Protein AF-A0AAN7SIR7-F1 (afdb_monomer)

Structure (mmCIF, N/CA/C/O backbone):
data_AF-A0AAN7SIR7-F1
#
_entry.id   AF-A0AAN7SIR7-F1
#
loop_
_atom_site.group_PDB
_atom_site.id
_atom_site.type_symbol
_atom_site.label_atom_id
_atom_site.label_alt_id
_atom_site.label_comp_id
_atom_site.label_asym_id
_atom_site.label_entity_id
_atom_site.label_seq_id
_atom_site.pdbx_PDB_ins_code
_atom_site.Cartn_x
_atom_site.Cartn_y
_atom_site.Cartn_z
_atom_site.occupancy
_atom_site.B_iso_or_equiv
_atom_site.auth_seq_id
_atom_site.auth_comp_id
_atom_site.auth_asym_id
_atom_site.auth_atom_id
_atom_site.pdbx_PDB_model_num
ATOM 1 N N . MET A 1 1 ? 9.814 -75.674 -14.284 1.00 27.25 1 MET A N 1
ATOM 2 C CA . MET A 1 1 ? 10.930 -75.042 -13.539 1.00 27.25 1 MET A CA 1
ATOM 3 C C . MET A 1 1 ? 11.486 -73.873 -14.352 1.00 27.25 1 MET A C 1
ATOM 5 O O . MET A 1 1 ? 11.264 -73.863 -15.554 1.00 27.25 1 MET A O 1
ATOM 9 N N . PRO A 1 2 ? 12.020 -72.827 -13.697 1.00 35.84 2 PRO A N 1
ATOM 10 C CA . PRO A 1 2 ? 11.709 -71.428 -14.008 1.00 35.84 2 PRO A CA 1
ATOM 11 C C . PRO A 1 2 ? 12.834 -70.665 -14.726 1.00 35.84 2 PRO A C 1
ATOM 13 O O . PRO A 1 2 ? 13.992 -71.057 -14.674 1.00 35.84 2 PRO A O 1
ATOM 16 N N . GLY A 1 3 ? 12.492 -69.506 -15.297 1.00 29.33 3 GLY A N 1
ATOM 17 C CA . GLY A 1 3 ? 13.454 -68.520 -15.798 1.00 29.33 3 GLY A CA 1
ATOM 18 C C . GLY A 1 3 ? 12.814 -67.146 -15.994 1.00 29.33 3 GLY A C 1
ATOM 19 O O . GLY A 1 3 ? 12.209 -66.878 -17.022 1.00 29.33 3 GLY A O 1
ATOM 20 N N . ARG A 1 4 ? 12.909 -66.298 -14.965 1.00 32.28 4 ARG A N 1
ATOM 21 C CA . ARG A 1 4 ? 12.410 -64.913 -14.888 1.00 32.28 4 ARG A CA 1
ATOM 22 C C . ARG A 1 4 ? 13.150 -63.977 -15.850 1.00 32.28 4 ARG A C 1
ATOM 24 O O . ARG A 1 4 ? 14.373 -63.986 -15.837 1.00 32.28 4 ARG A O 1
ATOM 31 N N . THR A 1 5 ? 12.445 -63.005 -16.433 1.00 33.44 5 THR A N 1
ATOM 32 C CA . THR A 1 5 ? 12.916 -61.606 -16.473 1.00 33.44 5 THR A CA 1
ATOM 33 C C . THR A 1 5 ? 11.745 -60.624 -16.374 1.00 33.44 5 THR A C 1
ATOM 35 O O . THR A 1 5 ? 10.657 -60.822 -16.906 1.00 33.44 5 THR A O 1
ATOM 38 N N . HIS A 1 6 ? 11.979 -59.581 -15.582 1.00 33.03 6 HIS A N 1
ATOM 39 C CA . HIS A 1 6 ? 11.036 -58.565 -15.142 1.00 33.03 6 HIS A CA 1
ATOM 40 C C . HIS A 1 6 ? 10.659 -57.582 -16.258 1.00 33.03 6 HIS A C 1
ATOM 42 O O . HIS A 1 6 ? 11.537 -56.976 -16.867 1.00 33.03 6 HIS A O 1
ATOM 48 N N . SER A 1 7 ? 9.366 -57.279 -16.407 1.00 35.28 7 SER A N 1
ATOM 49 C CA . SER A 1 7 ? 8.913 -56.021 -17.009 1.00 35.28 7 SER A CA 1
ATOM 50 C C . SER A 1 7 ? 8.046 -55.245 -16.012 1.00 35.28 7 SER A C 1
ATOM 52 O O . SER A 1 7 ? 7.040 -55.699 -15.474 1.00 35.28 7 SER A O 1
ATOM 54 N N . ARG A 1 8 ? 8.552 -54.059 -15.678 1.00 32.72 8 ARG A N 1
ATOM 55 C CA . ARG A 1 8 ? 8.116 -53.163 -14.608 1.00 32.72 8 ARG A CA 1
ATOM 56 C C . ARG A 1 8 ? 6.932 -52.333 -15.113 1.00 32.72 8 ARG A C 1
ATOM 58 O O . ARG A 1 8 ? 7.130 -51.323 -15.786 1.00 32.72 8 ARG A O 1
ATOM 65 N N . VAL A 1 9 ? 5.708 -52.745 -14.789 1.00 36.75 9 VAL A N 1
ATOM 66 C CA . VAL A 1 9 ? 4.489 -51.957 -15.041 1.00 36.75 9 VAL A CA 1
ATOM 67 C C . VAL A 1 9 ? 4.529 -50.700 -14.166 1.00 36.75 9 VAL A C 1
ATOM 69 O O . VAL A 1 9 ? 4.429 -50.762 -12.941 1.00 36.75 9 VAL A O 1
ATOM 72 N N . LYS A 1 10 ? 4.724 -49.531 -14.788 1.00 37.41 10 LYS A N 1
ATOM 73 C CA . LYS A 1 10 ? 4.650 -48.230 -14.108 1.00 37.41 10 LYS A CA 1
ATOM 74 C C . LYS A 1 10 ? 3.186 -47.893 -13.818 1.00 37.41 10 LYS A C 1
ATOM 76 O O . LYS A 1 10 ? 2.480 -47.369 -14.675 1.00 37.41 10 LYS A O 1
ATOM 81 N N . ASN A 1 11 ? 2.769 -48.145 -12.581 1.00 28.98 11 ASN A N 1
ATOM 82 C CA . ASN A 1 11 ? 1.549 -47.609 -11.983 1.00 28.98 11 ASN A CA 1
ATOM 83 C C . ASN A 1 11 ? 1.613 -46.070 -11.964 1.00 28.98 11 ASN A C 1
ATOM 85 O O . ASN A 1 11 ? 2.256 -45.469 -11.105 1.00 28.98 11 ASN A O 1
ATOM 89 N N . ARG A 1 12 ? 0.956 -45.406 -12.922 1.00 33.50 12 ARG A N 1
ATOM 90 C CA . ARG A 1 12 ? 0.622 -43.979 -12.810 1.00 33.50 12 ARG A CA 1
ATOM 91 C C . ARG A 1 12 ? -0.734 -43.878 -12.128 1.00 33.50 12 ARG A C 1
ATOM 93 O O . ARG A 1 12 ? -1.771 -43.939 -12.784 1.00 33.50 12 ARG A O 1
ATOM 100 N N . GLY A 1 13 ? -0.701 -43.737 -10.805 1.00 30.75 13 GLY A N 1
ATOM 101 C CA . GLY A 1 13 ? -1.867 -43.381 -10.008 1.00 30.75 13 GLY A CA 1
ATOM 102 C C . GLY A 1 13 ? -2.507 -42.110 -10.563 1.00 30.75 13 GLY A C 1
ATOM 103 O O . GLY A 1 13 ? -1.923 -41.028 -10.517 1.00 30.75 13 GLY A O 1
ATOM 104 N N . LYS A 1 14 ? -3.711 -42.252 -11.120 1.00 31.81 14 LYS A N 1
ATOM 105 C CA . LYS A 1 14 ? -4.600 -41.136 -11.435 1.00 31.81 14 LYS A CA 1
ATOM 106 C C . LYS A 1 14 ? -5.158 -40.621 -10.110 1.00 31.81 14 LYS A C 1
ATOM 108 O O . LYS A 1 14 ? -6.215 -41.057 -9.666 1.00 31.81 14 LYS A O 1
ATOM 113 N N . ALA A 1 15 ? -4.424 -39.716 -9.468 1.00 32.59 15 ALA A N 1
ATOM 114 C CA . ALA A 1 15 ? -4.938 -38.937 -8.352 1.00 32.59 15 ALA A CA 1
ATOM 115 C C . ALA A 1 15 ? -6.072 -38.036 -8.866 1.00 32.59 15 ALA A C 1
ATOM 117 O O . ALA A 1 15 ? -5.857 -37.042 -9.561 1.00 32.59 15 ALA A O 1
ATOM 118 N N . SER A 1 16 ? -7.289 -38.514 -8.615 1.00 34.19 16 SER A N 1
ATOM 119 C CA . SER A 1 16 ? -8.503 -37.763 -8.305 1.00 34.19 16 SER A CA 1
ATOM 120 C C . SER A 1 16 ? -8.477 -36.268 -8.639 1.00 34.19 16 SER A C 1
ATOM 122 O O . SER A 1 16 ? -8.001 -35.407 -7.902 1.00 34.19 16 SER A O 1
ATOM 124 N N . ARG A 1 17 ? -9.152 -35.962 -9.747 1.00 34.66 17 ARG A N 1
ATOM 125 C CA . ARG A 1 17 ? -9.686 -34.653 -10.130 1.00 34.66 17 ARG A CA 1
ATOM 126 C C . ARG A 1 17 ? -10.779 -34.247 -9.124 1.00 34.66 17 ARG A C 1
ATOM 128 O O . ARG A 1 17 ? -11.959 -34.224 -9.452 1.00 34.66 17 ARG A O 1
ATOM 135 N N . SER A 1 18 ? -10.395 -34.006 -7.873 1.00 31.83 18 SER A N 1
ATOM 136 C CA . SER A 1 18 ? -11.302 -33.637 -6.789 1.00 31.83 18 SER A CA 1
ATOM 137 C C . SER A 1 18 ? -11.417 -32.118 -6.697 1.00 31.83 18 SER A C 1
ATOM 139 O O . SER A 1 18 ? -10.461 -31.415 -6.382 1.00 31.83 18 SER A O 1
ATOM 141 N N . LYS A 1 19 ? -12.621 -31.635 -7.012 1.00 34.91 19 LYS A N 1
ATOM 142 C CA . LYS A 1 19 ? -13.249 -30.427 -6.460 1.00 34.91 19 LYS A CA 1
ATOM 143 C C . LYS A 1 19 ? -12.411 -29.145 -6.482 1.00 34.91 19 LYS A C 1
ATOM 145 O O . LYS A 1 19 ? -12.043 -28.582 -5.460 1.00 34.91 19 LYS A O 1
ATOM 150 N N . ARG A 1 20 ? -12.323 -28.548 -7.672 1.00 28.84 20 ARG A N 1
ATOM 151 C CA . ARG A 1 20 ? -12.223 -27.087 -7.824 1.00 28.84 20 ARG A CA 1
ATOM 152 C C . ARG A 1 20 ? -13.614 -26.464 -7.620 1.00 28.84 20 ARG A C 1
ATOM 154 O O . ARG A 1 20 ? -14.168 -25.847 -8.527 1.00 28.84 20 ARG A O 1
ATOM 161 N N . ILE A 1 21 ? -14.209 -26.679 -6.447 1.00 35.25 21 ILE A N 1
ATOM 162 C CA . ILE A 1 21 ? -15.364 -25.892 -6.016 1.00 35.25 21 ILE A CA 1
ATOM 163 C C . ILE A 1 21 ? -14.781 -24.539 -5.625 1.00 35.25 21 ILE A C 1
ATOM 165 O O . ILE A 1 21 ? -14.121 -24.389 -4.605 1.00 35.25 21 ILE A O 1
ATOM 169 N N . ARG A 1 22 ? -14.936 -23.571 -6.529 1.00 33.97 22 ARG A N 1
ATOM 170 C CA . ARG A 1 22 ? -14.765 -22.152 -6.233 1.00 33.97 22 ARG A CA 1
ATOM 171 C C . ARG A 1 22 ? -15.711 -21.818 -5.083 1.00 33.97 22 ARG A C 1
ATOM 173 O O . ARG A 1 22 ? -16.905 -21.639 -5.320 1.00 33.97 22 ARG A O 1
ATOM 180 N N . ASP A 1 23 ? -15.170 -21.717 -3.876 1.00 31.61 23 ASP A N 1
ATOM 181 C CA . ASP A 1 23 ? -15.862 -21.078 -2.769 1.00 31.61 23 ASP A CA 1
ATOM 182 C C . ASP A 1 23 ? -16.188 -19.639 -3.166 1.00 31.61 23 ASP A C 1
ATOM 184 O O . ASP A 1 23 ? -15.325 -18.784 -3.376 1.00 31.61 23 ASP A O 1
ATOM 188 N N . LYS A 1 24 ? -17.483 -19.406 -3.362 1.00 37.78 24 LYS A N 1
ATOM 189 C CA . LYS A 1 24 ? -18.077 -18.157 -3.844 1.00 37.78 24 LYS A CA 1
ATOM 190 C C . LYS A 1 24 ? -18.462 -17.230 -2.682 1.00 37.78 24 LYS A C 1
ATOM 192 O O . LYS A 1 24 ? -19.284 -16.336 -2.870 1.00 37.78 24 LYS A O 1
ATOM 197 N N . ARG A 1 25 ? -17.916 -17.434 -1.478 1.00 37.72 25 ARG A N 1
ATOM 198 C CA . ARG A 1 25 ? -18.311 -16.707 -0.261 1.00 37.72 25 ARG A CA 1
ATOM 199 C C . ARG A 1 25 ? -17.116 -16.298 0.593 1.00 37.72 25 ARG A C 1
ATOM 201 O O . ARG A 1 25 ? -16.955 -16.752 1.708 1.00 37.72 25 ARG A O 1
ATOM 208 N N . GLU A 1 26 ? -16.344 -15.355 0.074 1.00 42.03 26 GLU A N 1
ATOM 209 C CA . GLU A 1 26 ? -15.692 -14.342 0.902 1.00 42.03 26 GLU A CA 1
ATOM 210 C C . GLU A 1 26 ? -15.368 -13.154 -0.004 1.00 42.03 26 GLU A C 1
ATOM 212 O O . GLU A 1 26 ? -14.512 -13.238 -0.890 1.00 42.03 26 GLU A O 1
ATOM 217 N N . ARG A 1 27 ? -16.096 -12.039 0.151 1.00 45.03 27 ARG A N 1
ATOM 218 C CA . ARG A 1 27 ? -15.769 -10.764 -0.516 1.00 45.03 27 ARG A CA 1
ATOM 219 C C . ARG A 1 27 ? -14.548 -10.153 0.178 1.00 45.03 27 ARG A C 1
ATOM 221 O O . ARG A 1 27 ? -14.630 -9.094 0.787 1.00 45.03 27 ARG A O 1
ATOM 228 N N . SER A 1 28 ? -13.436 -10.876 0.125 1.00 46.09 28 SER A N 1
ATOM 229 C CA . SER A 1 28 ? -12.148 -10.476 0.673 1.00 46.09 28 SER A CA 1
ATOM 230 C C . SER A 1 28 ? -11.661 -9.219 -0.058 1.00 46.09 28 SER A C 1
ATOM 232 O O . SER A 1 28 ? -11.758 -9.114 -1.286 1.00 46.09 28 SER A O 1
ATOM 234 N N . LEU A 1 29 ? -11.174 -8.241 0.707 1.00 53.81 29 LEU A N 1
ATOM 235 C CA . LEU A 1 29 ? -10.554 -7.006 0.227 1.00 53.81 29 LEU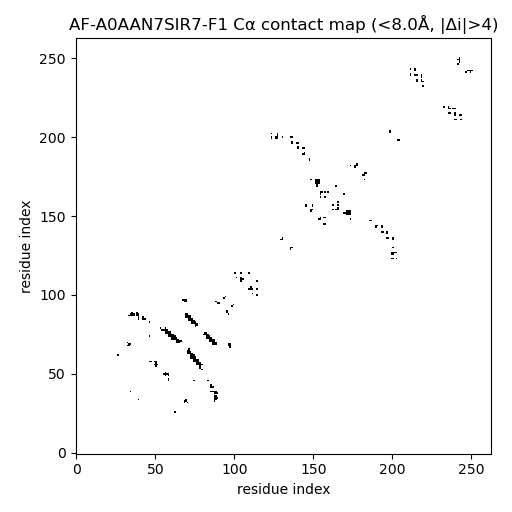 A CA 1
ATOM 236 C C . LEU A 1 29 ? -9.213 -7.351 -0.453 1.00 53.81 29 LEU A C 1
ATOM 238 O O . LEU A 1 29 ? -8.151 -7.192 0.130 1.00 53.81 29 LEU A O 1
ATOM 242 N N . ARG A 1 30 ? -9.243 -7.879 -1.681 1.00 44.31 30 ARG A N 1
ATOM 243 C CA . ARG A 1 30 ? -8.075 -8.526 -2.318 1.00 44.31 30 ARG A CA 1
ATOM 244 C C . ARG A 1 30 ? -7.023 -7.587 -2.938 1.00 44.31 30 ARG A C 1
ATOM 246 O O . ARG A 1 30 ? -6.242 -8.049 -3.764 1.00 44.31 30 ARG A O 1
ATOM 253 N N . MET A 1 31 ? -6.977 -6.291 -2.619 1.00 44.72 31 MET A N 1
ATOM 254 C CA . MET A 1 31 ? -6.025 -5.366 -3.265 1.00 44.72 31 MET A CA 1
ATOM 255 C C . MET A 1 31 ? -5.537 -4.252 -2.331 1.00 44.72 31 MET A C 1
ATOM 257 O O . MET A 1 31 ? -6.302 -3.760 -1.503 1.00 44.72 31 MET A O 1
ATOM 261 N N . TYR A 1 32 ? -4.284 -3.825 -2.528 1.00 59.03 32 TYR A N 1
ATOM 262 C CA . TYR A 1 32 ? -3.679 -2.663 -1.870 1.00 59.03 32 TYR A CA 1
ATOM 263 C C . TYR A 1 32 ? -4.402 -1.365 -2.272 1.00 59.03 32 TYR A C 1
ATOM 265 O O . TYR A 1 32 ? -4.829 -1.221 -3.421 1.00 59.03 32 TYR A O 1
ATOM 273 N N . ARG A 1 33 ? -4.563 -0.428 -1.329 1.00 69.81 33 ARG A N 1
ATOM 274 C CA . ARG A 1 33 ? -5.240 0.863 -1.537 1.00 69.81 33 ARG A CA 1
ATOM 275 C C . ARG A 1 33 ? -4.369 1.989 -1.012 1.00 69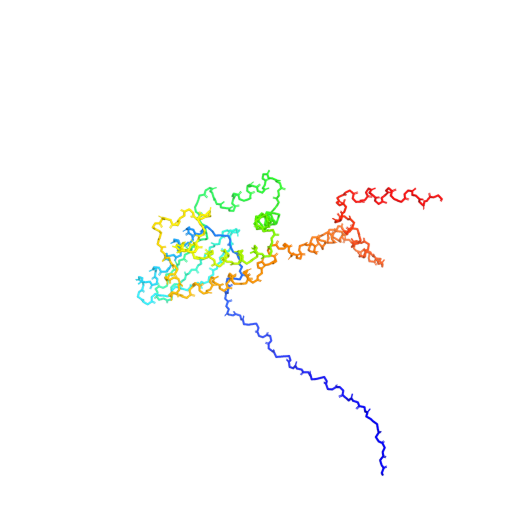.81 33 ARG A C 1
ATOM 277 O O . ARG A 1 33 ? -3.771 1.853 0.049 1.00 69.81 33 ARG A O 1
ATOM 284 N N . ILE A 1 34 ? -4.354 3.102 -1.733 1.00 69.56 34 ILE A N 1
ATOM 285 C CA . ILE A 1 34 ? -3.850 4.365 -1.203 1.00 69.56 34 ILE A CA 1
ATOM 286 C C . ILE A 1 34 ? -4.984 4.949 -0.366 1.00 69.56 34 ILE A C 1
ATOM 288 O O . ILE A 1 34 ? -6.132 4.998 -0.813 1.00 69.56 34 ILE A O 1
ATOM 292 N N . VAL A 1 35 ? -4.682 5.328 0.866 1.00 75.88 35 VAL A N 1
ATOM 293 C CA . VAL A 1 35 ? -5.669 5.774 1.847 1.00 75.88 35 VAL A CA 1
ATOM 294 C C . VAL A 1 35 ? -5.094 7.010 2.524 1.00 75.88 35 VAL A C 1
ATOM 296 O O . VAL A 1 35 ? -3.940 6.973 2.950 1.00 75.88 35 VAL A O 1
ATOM 299 N N . ASN A 1 36 ? -5.873 8.087 2.643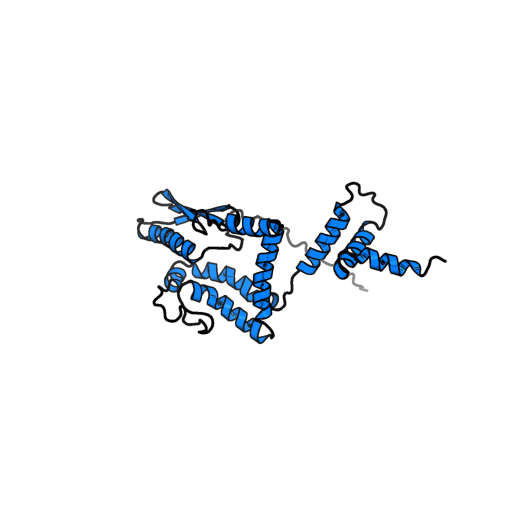 1.00 78.88 36 ASN A N 1
ATOM 300 C CA . ASN A 1 36 ? -5.542 9.128 3.609 1.00 78.88 36 ASN A CA 1
ATOM 301 C C . ASN A 1 36 ? -5.830 8.522 4.975 1.00 78.88 36 ASN A C 1
ATOM 303 O O . ASN A 1 36 ? -6.988 8.361 5.359 1.00 78.88 36 ASN A O 1
ATOM 307 N N . PHE A 1 37 ? -4.762 8.102 5.639 1.00 75.94 37 PHE A N 1
ATOM 308 C CA . PHE A 1 37 ? -4.862 7.250 6.800 1.00 75.94 37 PHE A CA 1
ATOM 309 C C . PHE A 1 37 ? -5.588 7.936 7.965 1.00 75.94 37 PHE A C 1
ATOM 311 O O . PHE A 1 37 ? -6.520 7.348 8.495 1.00 75.94 37 PHE A O 1
ATOM 318 N N . GLU A 1 38 ? -5.246 9.185 8.287 1.00 77.62 38 GLU A N 1
ATOM 319 C CA . GLU A 1 38 ? -5.866 9.977 9.364 1.00 77.62 38 GLU A CA 1
ATOM 320 C C . GLU A 1 38 ? -7.374 10.184 9.144 1.00 77.62 38 GLU A C 1
ATOM 322 O O . GLU A 1 38 ? -8.213 9.977 10.029 1.00 77.62 38 GLU A O 1
ATOM 327 N N . TYR A 1 39 ? -7.751 10.527 7.913 1.00 84.38 39 TYR A N 1
ATOM 328 C CA . TYR A 1 39 ? -9.159 10.633 7.549 1.00 84.38 39 TYR A CA 1
ATOM 329 C C . TYR A 1 39 ? -9.861 9.271 7.624 1.00 84.38 39 TYR A C 1
ATOM 331 O O . TYR A 1 39 ? -10.988 9.150 8.100 1.00 84.38 39 TYR A O 1
ATOM 339 N N . PHE A 1 40 ? -9.207 8.221 7.137 1.00 86.25 40 PHE A N 1
ATOM 340 C CA . PHE A 1 40 ? -9.804 6.897 7.082 1.00 86.25 40 PHE A CA 1
ATOM 341 C C . PHE A 1 40 ? -9.991 6.282 8.467 1.00 86.25 40 PHE A C 1
ATOM 343 O O . PHE A 1 40 ? -11.040 5.688 8.711 1.00 86.25 40 PHE A O 1
ATOM 350 N N . THR A 1 41 ? -9.029 6.436 9.378 1.00 81.56 41 THR A N 1
ATOM 351 C CA . THR A 1 41 ? -9.160 5.954 10.758 1.00 81.56 41 THR A CA 1
ATOM 352 C C . THR A 1 41 ? -10.243 6.699 11.505 1.00 81.56 41 THR A C 1
ATOM 354 O O . THR A 1 41 ? -11.085 6.045 12.107 1.00 81.56 41 THR A O 1
ATOM 357 N N . SER A 1 42 ? -10.306 8.029 11.411 1.00 81.44 42 SER A N 1
ATOM 358 C CA . SER A 1 42 ? -11.381 8.801 12.051 1.00 81.44 42 SER A CA 1
ATOM 359 C C . SER A 1 42 ? -12.769 8.413 11.521 1.00 81.44 42 SER A C 1
ATOM 361 O O . SER A 1 42 ? -13.720 8.250 12.291 1.00 81.44 42 SER A O 1
ATOM 363 N N . GLU A 1 43 ? -12.898 8.175 10.215 1.00 87.25 43 GLU A N 1
ATOM 364 C CA . GLU A 1 43 ? -14.135 7.681 9.607 1.00 87.25 43 GLU A CA 1
ATOM 365 C C . GLU A 1 43 ? -14.469 6.236 9.998 1.00 87.25 43 GLU A C 1
ATOM 367 O O . GLU A 1 43 ? -15.649 5.898 10.150 1.00 87.25 43 GLU A O 1
ATOM 372 N N . PHE A 1 44 ? -13.456 5.388 10.170 1.00 85.56 44 PHE A N 1
ATOM 373 C CA . PHE A 1 44 ? -13.621 4.002 10.593 1.00 85.56 44 PHE A CA 1
ATOM 374 C C . PHE A 1 44 ? -13.979 3.894 12.078 1.00 85.56 44 PHE A C 1
ATOM 376 O O . PHE A 1 44 ? -14.870 3.123 12.429 1.00 85.56 44 PHE A O 1
ATOM 383 N N . SER A 1 45 ? -13.395 4.731 12.938 1.00 83.56 45 SER A N 1
ATOM 384 C CA . SER A 1 45 ? -13.763 4.835 14.353 1.00 83.56 45 SER A CA 1
ATOM 385 C C . SER A 1 45 ? -15.255 5.110 14.518 1.00 83.56 45 SER A C 1
ATOM 387 O O . SER A 1 45 ? -15.888 4.516 15.379 1.00 83.56 45 SER A O 1
ATOM 389 N N . LYS A 1 46 ? -15.876 5.902 13.631 1.00 86.19 46 LYS A N 1
ATOM 390 C CA . LYS A 1 46 ? -17.338 6.120 13.633 1.00 86.19 46 LYS A CA 1
ATOM 391 C C . LYS A 1 46 ? -18.146 4.855 13.316 1.00 86.19 46 LYS A C 1
ATOM 393 O O . LYS A 1 46 ? -19.281 4.732 13.767 1.00 86.19 46 LYS A O 1
ATOM 398 N N . VAL A 1 47 ? -17.595 3.932 12.526 1.00 86.06 47 VAL A N 1
ATOM 399 C CA . VAL A 1 47 ? -18.213 2.620 12.259 1.00 86.06 47 VAL A CA 1
ATOM 400 C C . VAL A 1 47 ? -18.091 1.718 13.483 1.00 86.06 47 VAL A C 1
ATOM 402 O O . VAL A 1 47 ? -19.056 1.049 13.825 1.00 86.06 47 VAL A O 1
ATOM 405 N N . VAL A 1 48 ? -16.949 1.747 14.174 1.00 83.44 48 VAL A N 1
ATOM 406 C CA . VAL A 1 48 ? -16.730 0.971 15.407 1.00 83.44 48 VAL A CA 1
ATOM 407 C C . VAL A 1 48 ? -17.575 1.508 16.565 1.00 83.44 48 VAL A C 1
ATOM 409 O O . VAL A 1 48 ? -18.228 0.738 17.258 1.00 83.44 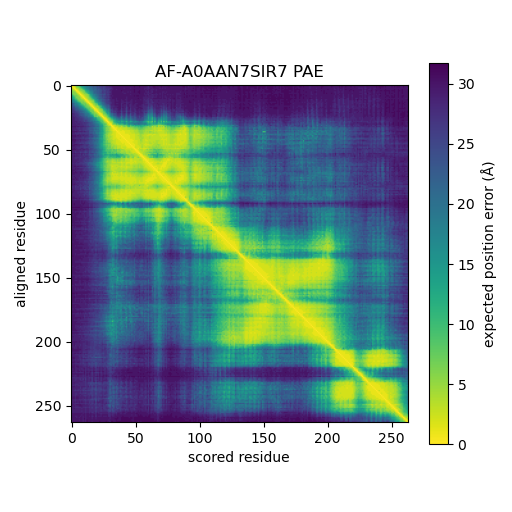48 VAL A O 1
ATOM 412 N N . LEU A 1 49 ? -17.641 2.830 16.742 1.00 85.06 49 LEU A N 1
ATOM 413 C CA . LEU A 1 49 ? -18.473 3.477 17.762 1.00 85.06 49 LEU A CA 1
ATOM 414 C C . LEU A 1 49 ? -19.949 3.102 17.616 1.00 85.06 49 LEU A C 1
ATOM 416 O O . LEU A 1 49 ? -20.659 2.974 18.609 1.00 85.06 49 LEU A O 1
ATOM 420 N N . HIS A 1 50 ? -20.417 2.885 16.387 1.00 85.06 50 HIS A N 1
ATOM 421 C CA . HIS A 1 50 ? -21.771 2.402 16.166 1.00 85.06 50 HIS A CA 1
ATOM 422 C C . HIS A 1 50 ? -22.026 1.036 16.830 1.00 85.06 50 HIS A C 1
ATOM 424 O O . HIS A 1 50 ? -23.098 0.853 17.401 1.00 85.06 50 HIS A O 1
ATOM 430 N N . ASP A 1 51 ? -21.073 0.100 16.788 1.00 79.81 51 ASP A N 1
ATOM 431 C CA . ASP A 1 51 ? -21.217 -1.216 17.437 1.00 79.81 51 ASP A CA 1
ATOM 432 C C . ASP A 1 51 ? -21.315 -1.105 18.964 1.00 79.81 51 ASP A C 1
ATOM 434 O O . ASP A 1 51 ? -21.968 -1.928 19.596 1.00 79.81 51 ASP A O 1
ATOM 438 N N . ILE A 1 52 ? -20.722 -0.059 19.546 1.00 81.50 52 ILE A N 1
ATOM 439 C CA . ILE A 1 52 ? -20.759 0.211 20.989 1.00 81.50 52 ILE A CA 1
ATOM 440 C C . ILE A 1 52 ? -22.086 0.871 21.393 1.00 81.50 52 ILE A C 1
ATOM 442 O O . ILE A 1 52 ? -22.671 0.517 22.413 1.00 81.50 52 ILE A O 1
ATOM 446 N N . HIS A 1 53 ? -22.576 1.832 20.604 1.00 84.06 53 HIS A N 1
ATOM 447 C CA . HIS A 1 53 ? -23.789 2.592 20.932 1.00 84.06 53 HIS A CA 1
ATOM 448 C C . HIS A 1 53 ? -25.096 1.895 20.531 1.00 84.06 53 HIS A C 1
ATOM 450 O O . HIS A 1 53 ? -26.166 2.282 20.996 1.00 84.06 53 HIS A O 1
ATOM 456 N N . CYS A 1 54 ? -25.040 0.894 19.654 1.00 83.81 54 CYS A N 1
ATOM 457 C CA . CYS A 1 54 ? -26.202 0.111 19.254 1.00 83.81 54 CYS A CA 1
ATOM 458 C C . CYS A 1 54 ? -26.313 -1.138 20.137 1.00 83.81 54 CYS A C 1
ATOM 460 O O . CYS A 1 54 ? -25.380 -1.933 20.219 1.00 83.81 54 CYS A O 1
ATOM 462 N N . THR A 1 55 ? -27.468 -1.347 20.776 1.00 83.19 55 THR A N 1
ATOM 463 C CA . THR A 1 55 ? -27.742 -2.563 21.555 1.00 83.19 55 THR A CA 1
ATOM 464 C C . THR A 1 55 ? -27.623 -3.790 20.649 1.00 83.19 55 THR A C 1
ATOM 466 O O . THR A 1 55 ? -28.381 -3.926 19.693 1.00 83.19 55 THR A O 1
ATOM 469 N N . MET A 1 56 ? -26.643 -4.661 20.921 1.00 78.88 56 MET A N 1
ATOM 470 C CA . MET A 1 56 ? -26.250 -5.779 20.044 1.00 78.88 56 MET A CA 1
ATOM 471 C C . MET A 1 56 ? -25.838 -5.346 18.623 1.00 78.88 56 MET A C 1
ATOM 473 O O . MET A 1 56 ? -26.067 -6.070 17.650 1.00 78.88 56 MET A O 1
ATOM 477 N N . GLY A 1 57 ? -25.244 -4.159 18.487 1.00 78.56 57 GLY A N 1
ATOM 478 C CA . GLY A 1 57 ? -24.760 -3.619 17.223 1.00 78.56 57 GLY A CA 1
ATOM 479 C C . GLY A 1 57 ? -23.693 -4.505 16.594 1.00 78.56 57 GLY A C 1
ATOM 480 O O . GLY A 1 57 ? -22.702 -4.859 17.228 1.00 78.56 57 GLY A O 1
ATOM 481 N N . LYS A 1 58 ? -23.911 -4.880 15.332 1.00 84.75 58 LYS A N 1
ATOM 482 C CA . LYS A 1 58 ? -22.920 -5.604 14.538 1.00 84.75 58 LYS A CA 1
ATOM 483 C C . LYS A 1 58 ? -22.850 -5.040 13.131 1.00 84.75 58 LYS A C 1
ATOM 485 O O . LYS A 1 58 ? -23.669 -5.377 12.265 1.00 84.75 58 LYS A O 1
ATOM 490 N N . MET A 1 59 ? -21.847 -4.205 12.896 1.00 87.94 59 MET A N 1
ATOM 491 C CA . MET A 1 59 ? -21.563 -3.628 11.597 1.00 87.94 59 MET A CA 1
ATOM 492 C C . MET A 1 59 ? -20.881 -4.639 10.683 1.00 87.94 59 MET A C 1
ATOM 494 O O . MET A 1 59 ? -19.766 -5.099 10.916 1.00 87.94 59 MET A O 1
ATOM 498 N N . ILE A 1 60 ? -21.545 -4.951 9.573 1.00 87.50 60 ILE A N 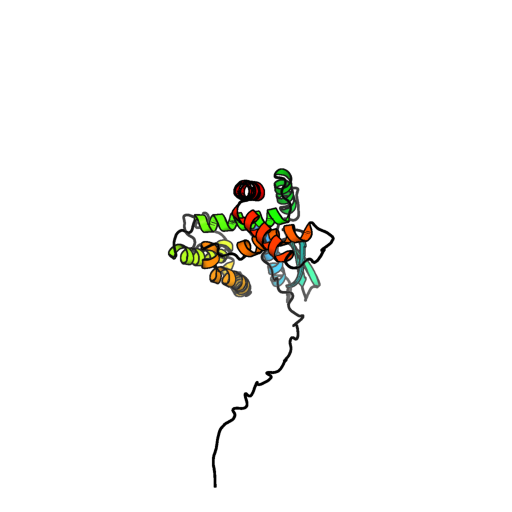1
ATOM 499 C CA . ILE A 1 60 ? -21.014 -5.839 8.543 1.00 87.50 60 ILE A CA 1
ATOM 500 C C . ILE A 1 60 ? -20.652 -5.041 7.303 1.00 87.50 60 ILE A C 1
ATOM 502 O O . ILE A 1 60 ? -21.480 -4.349 6.705 1.00 87.50 60 ILE A O 1
ATOM 506 N N . TYR A 1 61 ? -19.409 -5.206 6.864 1.00 87.31 61 TYR A N 1
ATOM 507 C CA . TYR A 1 61 ? -18.964 -4.745 5.560 1.00 87.31 61 TYR A CA 1
ATOM 508 C C . TYR A 1 61 ? -19.731 -5.465 4.435 1.00 87.31 61 TYR A C 1
ATOM 510 O O . TYR A 1 61 ? -19.752 -6.694 4.351 1.00 87.31 61 TYR A O 1
ATOM 518 N N . LYS A 1 62 ? -20.364 -4.700 3.540 1.00 88.38 62 LYS A N 1
ATOM 519 C CA . LYS A 1 62 ? -21.164 -5.240 2.425 1.00 88.38 62 LYS A CA 1
ATOM 520 C C . LYS A 1 62 ? -20.409 -5.212 1.105 1.00 88.38 62 LYS A C 1
ATOM 522 O O . LYS A 1 62 ? -20.418 -6.200 0.357 1.00 88.38 62 LYS A O 1
ATOM 527 N N . LYS A 1 63 ? -19.850 -4.049 0.770 1.00 86.50 63 LYS A N 1
ATOM 528 C CA . LYS A 1 63 ? -19.197 -3.799 -0.516 1.00 86.50 63 LYS A CA 1
ATOM 529 C C . LYS A 1 63 ? -18.298 -2.573 -0.469 1.00 86.50 63 LYS A C 1
ATOM 531 O O . LYS A 1 63 ? -18.484 -1.667 0.341 1.00 86.50 63 LYS A O 1
ATOM 536 N N . GLU A 1 64 ? -17.395 -2.534 -1.429 1.00 85.88 64 GLU A N 1
ATOM 537 C CA . GLU A 1 64 ? -16.563 -1.394 -1.762 1.00 85.88 64 GLU A CA 1
ATOM 538 C C . GLU A 1 64 ? -16.883 -0.997 -3.200 1.00 85.88 64 GLU A C 1
ATOM 540 O O . GLU A 1 64 ? -16.936 -1.857 -4.082 1.00 85.88 64 GLU A O 1
ATOM 545 N N . ASN A 1 65 ? -17.038 0.303 -3.439 1.00 84.44 65 ASN A N 1
ATOM 546 C CA . ASN A 1 65 ? -16.977 0.856 -4.783 1.00 84.44 65 ASN A CA 1
ATOM 547 C C . ASN A 1 65 ? -15.674 1.647 -4.920 1.00 84.44 65 ASN A C 1
ATOM 549 O O . ASN A 1 65 ? -15.474 2.638 -4.207 1.00 84.44 65 ASN A O 1
ATOM 553 N N . LYS A 1 66 ? -14.818 1.224 -5.852 1.00 78.56 66 LYS A N 1
ATOM 554 C CA . LYS A 1 66 ? -13.614 1.963 -6.240 1.00 78.56 66 LYS A CA 1
ATOM 555 C C . LYS A 1 66 ? -13.983 3.110 -7.174 1.00 78.56 66 LYS A C 1
ATOM 557 O O . LYS A 1 66 ? -14.704 2.913 -8.148 1.00 78.56 66 LYS A O 1
ATOM 562 N N . ILE A 1 67 ? -13.477 4.295 -6.867 1.00 78.25 67 ILE A N 1
ATOM 563 C CA . ILE A 1 67 ? -13.678 5.543 -7.602 1.00 78.25 67 ILE A CA 1
ATOM 564 C C . ILE A 1 67 ? -12.275 6.102 -7.864 1.00 78.25 67 ILE A C 1
ATOM 566 O O . ILE A 1 67 ? -11.791 6.972 -7.142 1.00 78.25 67 ILE A O 1
ATOM 570 N N . GLY A 1 68 ? -11.578 5.539 -8.853 1.00 75.00 68 GLY A N 1
ATOM 571 C CA . GLY A 1 68 ? -10.149 5.796 -9.058 1.00 75.00 68 GLY A CA 1
ATOM 572 C C . GLY A 1 68 ? -9.314 5.301 -7.872 1.00 75.00 68 GLY A C 1
ATOM 573 O O . GLY A 1 68 ? -9.412 4.140 -7.478 1.00 75.00 68 GLY A O 1
ATOM 574 N N . ILE A 1 69 ? -8.518 6.199 -7.297 1.00 75.44 69 ILE A N 1
ATOM 575 C CA . ILE A 1 69 ? -7.664 5.976 -6.121 1.00 75.44 69 ILE A CA 1
ATOM 576 C C . ILE A 1 69 ? -8.490 6.032 -4.828 1.00 75.44 69 ILE A C 1
ATOM 578 O O . ILE A 1 69 ? -8.157 5.384 -3.837 1.00 75.44 69 ILE A O 1
ATOM 582 N N . VAL A 1 70 ? -9.610 6.759 -4.838 1.00 82.38 70 VAL A N 1
ATOM 583 C CA . VAL A 1 70 ? -10.535 6.817 -3.704 1.00 82.38 70 VAL A CA 1
ATOM 584 C C . VAL A 1 70 ? -11.438 5.588 -3.703 1.00 82.38 70 VAL A C 1
ATOM 586 O O . VAL A 1 70 ? -12.037 5.227 -4.709 1.00 82.38 70 VAL A O 1
ATOM 589 N N . SER A 1 71 ? -11.590 4.953 -2.549 1.00 86.31 71 SER A N 1
ATOM 590 C CA . SER A 1 71 ? -12.513 3.839 -2.335 1.00 86.31 71 SER A CA 1
ATOM 591 C C . SER A 1 71 ? -13.636 4.268 -1.398 1.00 86.31 71 SER A C 1
ATOM 593 O O . SER A 1 71 ? -13.393 4.957 -0.406 1.00 86.31 71 SER A O 1
ATOM 595 N N . SER A 1 72 ? -14.868 3.869 -1.710 1.00 89.00 72 SER A N 1
ATOM 596 C CA . SER A 1 72 ? -16.025 4.042 -0.828 1.00 89.00 72 SER A CA 1
ATOM 597 C C . SER A 1 72 ? -16.469 2.693 -0.275 1.00 89.00 72 SER A C 1
ATOM 599 O O . SER A 1 72 ? -16.671 1.742 -1.026 1.00 89.00 72 SER A O 1
ATOM 601 N N . PHE A 1 73 ? -16.611 2.612 1.041 1.00 90.62 73 PHE A N 1
ATOM 602 C CA . PHE A 1 73 ? -16.906 1.409 1.805 1.00 90.62 73 PHE A CA 1
ATOM 603 C C . PHE A 1 73 ? -18.316 1.503 2.371 1.00 90.62 73 PHE A C 1
ATOM 605 O O . PHE A 1 73 ? -18.678 2.505 2.989 1.00 90.62 73 PHE A O 1
ATOM 612 N N . PHE A 1 74 ? -19.106 0.457 2.154 1.00 90.88 74 PHE A N 1
ATOM 613 C CA . PHE A 1 74 ? -20.475 0.356 2.637 1.00 90.88 74 PHE A CA 1
ATOM 614 C C . PHE A 1 74 ? -20.547 -0.677 3.751 1.00 90.88 74 PHE A C 1
ATOM 616 O O . PHE A 1 74 ? -20.225 -1.852 3.543 1.00 90.88 74 PHE A O 1
ATOM 623 N N . TYR A 1 75 ? -21.032 -0.235 4.902 1.00 90.94 75 TYR A N 1
ATOM 624 C CA . TYR A 1 75 ? -21.293 -1.062 6.065 1.00 90.94 75 TYR A CA 1
ATOM 625 C C . TYR A 1 75 ? -22.789 -1.046 6.373 1.00 90.94 75 TYR A C 1
ATOM 627 O O . TYR A 1 75 ? -23.468 -0.048 6.133 1.00 90.94 75 TYR A O 1
ATOM 635 N N . HIS A 1 76 ? -23.303 -2.148 6.904 1.00 91.81 76 HIS A N 1
ATOM 636 C CA . HIS A 1 76 ? -24.694 -2.283 7.329 1.00 91.81 76 HIS A CA 1
ATOM 637 C C . HIS A 1 76 ? -24.777 -3.005 8.676 1.00 91.81 76 HIS A C 1
ATOM 639 O O . HIS A 1 76 ? -24.144 -4.052 8.838 1.00 91.81 76 HIS A O 1
ATOM 645 N N . CYS A 1 77 ? -25.530 -2.438 9.618 1.00 91.25 77 CYS A N 1
ATOM 646 C CA . CYS A 1 77 ? -25.811 -3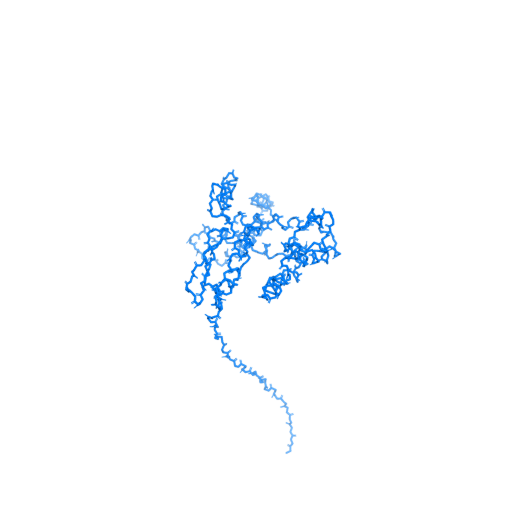.061 10.905 1.00 91.25 77 CYS A CA 1
ATOM 647 C C . CYS A 1 77 ? -26.880 -4.133 10.729 1.00 91.25 77 CYS A C 1
ATOM 649 O O . CYS A 1 77 ? -27.925 -3.841 10.160 1.00 91.25 77 CYS A O 1
ATOM 651 N N . GLN A 1 78 ? -26.653 -5.336 11.255 1.00 86.31 78 GLN A N 1
ATOM 652 C CA . GLN A 1 78 ? -27.665 -6.401 11.223 1.00 86.31 78 GLN A CA 1
ATOM 653 C C . GLN A 1 78 ? -28.847 -6.169 12.174 1.00 86.31 78 GLN A C 1
ATOM 655 O O . GLN A 1 78 ? -29.877 -6.809 12.007 1.00 86.31 78 GLN A O 1
ATOM 660 N N . THR A 1 79 ? -28.680 -5.311 13.180 1.00 88.38 79 THR A N 1
ATOM 661 C CA . THR A 1 79 ? -29.612 -5.208 14.315 1.00 88.38 79 THR A CA 1
ATOM 662 C C . THR A 1 79 ? -30.535 -4.001 14.202 1.00 88.38 79 THR A C 1
ATOM 664 O O . THR A 1 79 ? -31.714 -4.097 14.511 1.00 88.38 79 THR A O 1
ATOM 667 N N . CYS A 1 80 ? -30.012 -2.861 13.742 1.00 88.75 80 CYS A N 1
ATOM 668 C CA . CYS A 1 80 ? -30.771 -1.612 13.603 1.00 88.75 80 CYS A CA 1
ATOM 669 C C . CYS A 1 80 ? -30.949 -1.164 12.143 1.00 88.75 80 CYS A C 1
ATOM 671 O O . CYS A 1 80 ? -31.341 -0.027 11.898 1.00 88.75 80 CYS A O 1
ATOM 673 N N . ASP A 1 81 ? -30.559 -2.007 11.180 1.00 86.81 81 ASP A N 1
ATOM 674 C CA . ASP A 1 81 ? -30.578 -1.759 9.729 1.00 86.81 81 ASP A CA 1
ATOM 675 C C . ASP A 1 81 ? -29.830 -0.506 9.228 1.00 86.81 81 ASP A C 1
ATOM 677 O O . ASP A 1 81 ? -29.791 -0.227 8.025 1.00 86.81 81 ASP A O 1
ATOM 681 N N . LYS A 1 82 ? -29.134 0.223 10.109 1.00 89.69 82 LYS A N 1
ATOM 682 C CA . LYS A 1 82 ? -28.382 1.427 9.750 1.00 89.69 82 LYS A CA 1
ATOM 683 C C . LYS A 1 82 ? -27.266 1.107 8.756 1.00 89.69 82 LYS A C 1
ATOM 685 O O . LYS A 1 82 ? -26.442 0.215 8.968 1.00 89.69 82 LYS A O 1
ATOM 690 N N . THR A 1 83 ? -27.194 1.886 7.679 1.00 91.38 83 THR A N 1
ATOM 691 C CA . THR A 1 83 ? -26.121 1.794 6.683 1.00 91.38 83 THR A CA 1
ATOM 692 C C . THR A 1 83 ? -25.160 2.969 6.796 1.00 91.38 83 THR A C 1
ATOM 694 O O . THR A 1 83 ? -25.585 4.123 6.774 1.00 91.38 83 THR A O 1
ATOM 697 N N . LEU A 1 84 ? -23.859 2.689 6.854 1.00 91.06 84 LEU A N 1
ATOM 698 C CA . LEU A 1 84 ? -22.803 3.698 6.881 1.00 91.06 84 LEU A CA 1
ATOM 699 C C . LEU A 1 84 ? -21.977 3.620 5.598 1.00 91.06 84 LEU A C 1
ATOM 701 O O . LEU A 1 84 ? -21.493 2.554 5.216 1.00 91.06 84 LEU A O 1
ATOM 705 N N . LYS A 1 85 ? -21.785 4.768 4.945 1.00 92.19 85 LYS A N 1
ATOM 706 C CA . LYS A 1 85 ? -20.877 4.924 3.807 1.00 92.19 85 LYS A CA 1
ATOM 707 C C . LYS A 1 85 ? -19.660 5.723 4.255 1.00 92.19 85 LYS A C 1
ATOM 709 O O . LYS A 1 85 ? -19.813 6.836 4.749 1.00 92.19 85 LYS A O 1
ATOM 714 N N . LYS A 1 86 ? -18.470 5.156 4.075 1.00 92.00 86 LYS A N 1
ATOM 715 C CA . LYS A 1 86 ? -17.183 5.754 4.464 1.00 92.00 86 LYS A CA 1
ATOM 716 C C . LYS A 1 86 ? -16.231 5.787 3.282 1.00 92.00 86 LYS A C 1
ATOM 718 O O . LYS A 1 86 ? -16.397 5.013 2.344 1.00 92.00 86 LYS A O 1
ATOM 723 N N . PHE A 1 87 ? -15.251 6.680 3.297 1.00 89.25 87 PHE A N 1
ATOM 724 C CA . PHE A 1 87 ? -14.323 6.862 2.180 1.00 89.25 87 PHE A CA 1
ATOM 725 C C . PHE A 1 87 ? -12.874 6.702 2.637 1.00 89.25 87 PHE A C 1
ATOM 727 O O . PHE A 1 87 ? -12.551 6.993 3.780 1.00 89.25 87 PHE A O 1
ATOM 734 N N . SER A 1 88 ? -11.995 6.275 1.731 1.00 86.50 88 SER A N 1
ATOM 735 C CA . SER A 1 88 ? -10.536 6.237 1.945 1.00 86.50 88 SER A CA 1
ATOM 736 C C . SER A 1 88 ? -9.892 7.625 2.048 1.00 86.50 88 SER A C 1
ATOM 738 O O . SER A 1 88 ? -8.742 7.750 2.439 1.00 86.50 88 SER A O 1
ATOM 740 N N . HIS A 1 89 ? -10.588 8.647 1.558 1.00 86.81 89 HIS A N 1
ATOM 741 C CA . HIS A 1 89 ? -10.125 10.026 1.456 1.00 86.81 89 HIS A CA 1
ATOM 742 C C . HIS A 1 89 ? -11.336 10.951 1.638 1.00 86.81 89 HIS A C 1
ATOM 744 O O . HIS A 1 89 ? -12.450 10.512 1.329 1.00 86.81 89 HIS A O 1
ATOM 750 N N . PRO A 1 90 ? -11.142 12.204 2.077 1.00 83.88 90 PRO A N 1
ATOM 751 C CA . PRO A 1 90 ? -12.219 13.183 2.158 1.00 83.88 90 PRO A CA 1
ATOM 752 C C . PRO A 1 90 ? -12.996 13.277 0.828 1.00 83.88 90 PRO A C 1
ATOM 754 O O . PRO A 1 90 ? -12.375 13.457 -0.224 1.00 83.88 90 PRO A O 1
ATOM 757 N N . PRO A 1 91 ? -14.333 13.100 0.834 1.00 71.44 91 PRO A N 1
ATOM 758 C CA . PRO A 1 91 ? -15.145 13.111 -0.381 1.00 71.44 91 PRO A CA 1
ATOM 759 C C . PRO A 1 91 ? -15.365 14.525 -0.927 1.00 71.44 91 PRO A C 1
ATOM 761 O O . PRO A 1 91 ? -15.629 14.675 -2.121 1.00 71.44 91 PRO A O 1
ATOM 764 N N . GLU A 1 92 ? -15.253 15.547 -0.076 1.00 68.31 92 GLU A N 1
ATOM 765 C CA . GLU A 1 92 ? -15.514 16.933 -0.442 1.00 68.31 92 GLU A CA 1
ATOM 766 C C . GLU A 1 92 ? -14.247 17.704 -0.809 1.00 68.31 92 GLU A C 1
ATOM 768 O O . GLU A 1 92 ? -13.190 17.551 -0.199 1.00 68.31 92 GLU A O 1
ATOM 773 N N . THR A 1 93 ? -14.446 18.611 -1.769 1.00 54.34 93 THR A N 1
ATOM 774 C CA . THR A 1 93 ? -13.589 19.709 -2.240 1.00 54.34 93 THR A CA 1
ATOM 775 C C . THR A 1 93 ? -12.618 19.438 -3.392 1.00 54.34 93 THR A C 1
ATOM 777 O O . THR A 1 93 ? -12.182 18.328 -3.695 1.00 54.34 93 THR A O 1
ATOM 780 N N . THR A 1 94 ? -12.323 20.534 -4.088 1.00 49.56 94 THR A N 1
ATOM 781 C CA . THR A 1 94 ? -11.422 20.766 -5.231 1.00 49.56 94 THR A CA 1
ATOM 782 C C . THR A 1 94 ? -10.048 20.081 -5.164 1.00 49.56 94 THR A C 1
ATOM 784 O O . THR A 1 94 ? -9.372 19.999 -6.184 1.00 49.56 94 THR A O 1
ATOM 787 N N . LYS A 1 95 ? -9.675 19.512 -4.011 1.00 56.03 95 LYS A N 1
ATOM 788 C CA . LYS A 1 95 ? -8.450 18.746 -3.735 1.00 56.03 95 LYS A CA 1
ATOM 789 C C . LYS A 1 95 ? -8.665 17.224 -3.742 1.00 56.03 95 LYS A C 1
ATOM 791 O O . LYS A 1 95 ? -7.957 16.489 -3.060 1.00 56.03 95 LYS A O 1
ATOM 796 N N . ASN A 1 96 ? -9.647 16.723 -4.494 1.00 73.00 96 ASN A N 1
ATOM 797 C CA . ASN A 1 96 ? -9.824 15.281 -4.659 1.00 73.00 96 ASN A CA 1
ATOM 798 C C . ASN A 1 96 ? -8.536 14.668 -5.240 1.00 73.00 96 ASN A C 1
ATOM 800 O O . ASN A 1 96 ? -8.093 15.067 -6.318 1.00 73.00 96 ASN A O 1
ATOM 804 N N . VAL A 1 97 ? -7.961 13.685 -4.542 1.00 75.88 97 VAL A N 1
ATOM 805 C CA . VAL A 1 97 ? -6.687 13.045 -4.911 1.00 75.88 97 VAL A CA 1
ATOM 806 C C . VAL A 1 97 ? -6.696 12.499 -6.346 1.00 75.88 97 VAL A C 1
ATOM 808 O O . VAL A 1 97 ? -5.691 12.582 -7.047 1.00 75.88 97 VAL A O 1
ATOM 811 N N . ASN A 1 98 ? -7.857 12.046 -6.835 1.00 76.50 98 ASN A N 1
ATOM 812 C CA . ASN A 1 98 ? -8.021 11.621 -8.224 1.00 76.50 98 ASN A CA 1
ATOM 813 C C . ASN A 1 98 ? -7.833 12.783 -9.201 1.00 76.50 98 ASN A C 1
ATOM 815 O O . ASN A 1 98 ? -7.167 12.624 -10.218 1.00 76.50 98 ASN A O 1
ATOM 819 N N . LYS A 1 99 ? -8.411 13.954 -8.899 1.00 78.44 99 LYS A N 1
ATOM 820 C CA . LYS A 1 99 ? -8.263 15.150 -9.738 1.00 78.44 99 LYS A CA 1
ATOM 821 C C . LYS A 1 99 ? -6.814 15.616 -9.728 1.00 78.44 99 LYS A C 1
ATOM 823 O O . LYS A 1 99 ? -6.263 15.827 -10.795 1.00 78.44 99 LYS A O 1
ATOM 828 N N . MET A 1 100 ? -6.181 15.694 -8.560 1.00 75.88 100 MET A N 1
ATOM 829 C CA . MET A 1 100 ? -4.788 16.145 -8.441 1.00 75.88 100 MET A CA 1
ATOM 830 C C . MET A 1 100 ? -3.824 15.281 -9.258 1.00 75.88 100 MET A C 1
ATOM 832 O O . MET A 1 100 ? -2.959 15.802 -9.957 1.00 75.88 100 MET A O 1
ATOM 836 N N . ILE A 1 101 ? -4.010 13.962 -9.221 1.00 75.00 101 ILE A N 1
ATOM 837 C CA . ILE A 1 101 ? -3.152 13.028 -9.950 1.00 75.00 101 ILE A CA 1
ATOM 838 C C . ILE A 1 101 ? -3.406 13.093 -11.459 1.00 75.00 101 ILE A C 1
ATOM 840 O O . ILE A 1 101 ? -2.450 13.096 -12.228 1.00 75.00 101 ILE A O 1
ATOM 844 N N . VAL A 1 102 ? -4.665 13.223 -11.894 1.00 73.75 102 VAL A N 1
ATOM 845 C CA . VAL A 1 102 ? -4.999 13.425 -13.316 1.00 73.75 102 VAL A CA 1
ATOM 846 C C . VAL A 1 102 ? -4.459 14.758 -13.832 1.00 73.75 102 VAL A C 1
ATOM 848 O O . VAL A 1 102 ? -3.922 14.807 -14.932 1.00 73.75 102 VAL A O 1
ATOM 851 N N . TRP A 1 103 ? -4.560 15.828 -13.043 1.00 76.00 103 TRP A N 1
ATOM 852 C CA . TRP A 1 103 ? -4.004 17.133 -13.396 1.00 76.00 103 TRP A CA 1
ATOM 853 C C . TRP A 1 103 ? -2.483 17.070 -13.534 1.00 76.00 103 TRP A C 1
ATOM 855 O O . TRP A 1 103 ? -1.959 17.491 -14.558 1.00 76.00 103 TRP A O 1
ATOM 865 N N . GLY A 1 104 ? -1.777 16.474 -12.567 1.00 72.94 104 GLY A N 1
ATOM 866 C CA . GLY A 1 104 ? -0.328 16.275 -12.663 1.00 72.94 104 GLY A CA 1
ATOM 867 C C . GLY A 1 104 ? 0.076 15.416 -13.864 1.00 72.94 104 GLY A C 1
ATOM 868 O O . GLY A 1 104 ? 0.999 15.768 -14.593 1.00 72.94 104 GLY A O 1
ATOM 869 N N . ALA A 1 105 ? -0.649 14.324 -14.117 1.00 72.00 105 ALA A N 1
ATOM 870 C CA . ALA A 1 105 ? -0.402 13.443 -15.254 1.00 72.00 105 ALA A CA 1
ATOM 871 C C . ALA A 1 105 ? -0.604 14.162 -16.601 1.00 72.00 105 ALA A C 1
ATOM 873 O O . ALA A 1 105 ? 0.275 14.116 -17.461 1.00 72.00 105 ALA A O 1
ATOM 874 N N . ASN A 1 106 ? -1.712 14.894 -16.750 1.00 72.31 106 ASN A N 1
ATOM 875 C CA . ASN A 1 106 ? -2.020 15.655 -17.960 1.00 72.31 106 ASN A CA 1
ATOM 876 C C . ASN A 1 106 ? -1.020 16.790 -18.204 1.00 72.31 106 ASN A C 1
ATOM 878 O O . ASN A 1 106 ? -0.590 16.968 -19.340 1.00 72.31 106 ASN A O 1
ATOM 882 N N . SER A 1 107 ? -0.601 17.513 -17.161 1.00 71.75 107 SER A N 1
ATOM 883 C CA . SER A 1 107 ? 0.402 18.582 -17.283 1.00 71.75 107 SER A CA 1
ATOM 884 C C . SER A 1 107 ? 1.766 18.077 -17.764 1.00 71.75 107 SER A C 1
ATOM 886 O O . SER A 1 107 ? 2.526 18.837 -18.355 1.00 71.75 107 SER A O 1
ATOM 888 N N . ILE A 1 108 ? 2.079 16.799 -17.530 1.00 72.62 108 ILE A N 1
ATOM 889 C CA . ILE A 1 108 ? 3.344 16.158 -17.930 1.00 72.62 108 ILE A CA 1
ATOM 890 C C . ILE A 1 108 ? 3.159 15.322 -19.219 1.00 72.62 108 ILE A C 1
ATOM 892 O O . ILE A 1 108 ? 4.117 14.775 -19.762 1.00 72.62 108 ILE A O 1
ATOM 896 N N . GLY A 1 109 ? 1.932 15.231 -19.746 1.00 68.62 109 GLY A N 1
ATOM 897 C CA . GLY A 1 109 ? 1.615 14.469 -20.957 1.00 68.62 109 GLY A CA 1
ATOM 898 C C . GLY A 1 109 ? 1.644 12.946 -20.778 1.00 68.62 109 GLY A C 1
ATOM 899 O O . GLY A 1 109 ? 1.858 12.223 -21.752 1.00 68.62 109 GLY A O 1
ATOM 900 N N . ILE A 1 110 ? 1.448 12.442 -19.554 1.00 75.94 110 ILE A N 1
ATOM 901 C CA . ILE A 1 110 ? 1.416 11.001 -19.252 1.00 75.94 110 I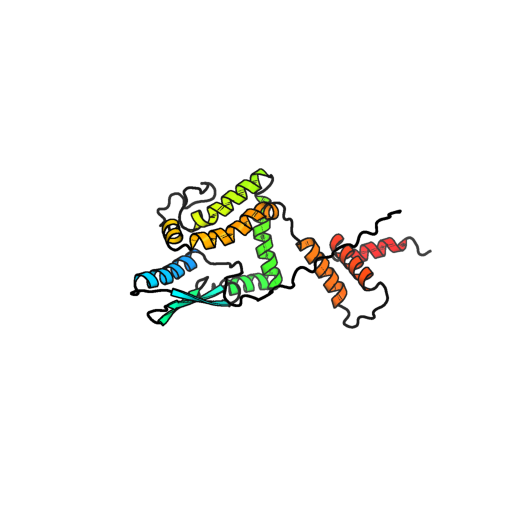LE A CA 1
ATOM 902 C C . ILE A 1 110 ? -0.019 10.507 -19.013 1.00 75.94 110 ILE A C 1
ATOM 904 O O . ILE A 1 110 ? -0.861 11.220 -18.473 1.00 75.94 110 ILE A O 1
ATOM 908 N N . GLY A 1 111 ? -0.306 9.265 -19.408 1.00 73.56 111 GLY A N 1
ATOM 909 C CA . GLY A 1 111 ? -1.610 8.621 -19.215 1.00 73.56 111 GLY A CA 1
ATOM 910 C C . GLY A 1 111 ? -1.730 7.840 -17.899 1.00 73.56 111 GLY A C 1
ATOM 911 O O . GLY A 1 111 ? -0.739 7.527 -17.247 1.00 73.56 111 GLY A O 1
ATOM 912 N N . TYR A 1 112 ? -2.959 7.438 -17.554 1.00 64.25 112 TYR A N 1
ATOM 913 C CA . TYR A 1 112 ? -3.308 6.773 -16.284 1.00 64.25 112 TYR A CA 1
ATOM 914 C C . TYR A 1 112 ? -2.423 5.563 -15.919 1.00 64.25 112 TYR A C 1
ATOM 916 O O . TYR A 1 112 ? -1.955 5.455 -14.789 1.00 64.25 112 TYR A O 1
ATOM 924 N N . VAL A 1 113 ? -2.149 4.668 -16.878 1.00 66.06 113 VAL A N 1
ATOM 925 C CA . VAL A 1 113 ? -1.301 3.475 -16.660 1.00 66.06 113 VAL A CA 1
ATOM 926 C C . VAL A 1 113 ? 0.135 3.869 -16.301 1.00 66.06 113 VAL A C 1
ATOM 928 O O . VAL A 1 113 ? 0.747 3.281 -15.417 1.00 66.06 113 VAL A O 1
ATOM 931 N N . GLN A 1 114 ? 0.657 4.916 -16.941 1.00 67.19 114 GLN A N 1
ATOM 932 C CA . GLN A 1 114 ? 2.010 5.413 -16.689 1.00 67.19 114 GLN A CA 1
ATOM 933 C C . GLN A 1 114 ? 2.100 6.109 -15.328 1.00 67.19 114 GLN A C 1
ATOM 935 O O . GLN A 1 114 ? 3.145 6.077 -14.686 1.00 67.19 114 GLN A O 1
ATOM 940 N N . THR A 1 115 ? 1.005 6.707 -14.854 1.00 66.06 115 THR A N 1
ATOM 941 C CA . THR A 1 115 ? 0.929 7.287 -13.510 1.00 66.06 115 THR A CA 1
ATOM 942 C C . THR A 1 115 ? 0.992 6.218 -12.416 1.00 66.06 115 THR A C 1
ATOM 944 O O . THR A 1 115 ? 1.687 6.404 -11.418 1.00 66.06 115 THR A O 1
ATOM 947 N N . GLU A 1 116 ? 0.324 5.077 -12.607 1.00 65.69 116 GLU A N 1
ATOM 948 C CA . GLU A 1 116 ? 0.416 3.929 -11.693 1.00 65.69 116 GLU A CA 1
ATOM 949 C C . GLU A 1 116 ? 1.845 3.358 -11.651 1.00 65.69 116 GLU A C 1
ATOM 951 O O . GLU A 1 116 ? 2.411 3.145 -10.573 1.00 65.69 116 GLU A O 1
ATOM 956 N N . GLU A 1 117 ? 2.465 3.191 -12.821 1.00 66.00 117 GLU A N 1
ATOM 957 C CA . GLU A 1 117 ? 3.864 2.767 -12.941 1.00 66.00 117 GLU A CA 1
ATOM 958 C C . GLU A 1 117 ? 4.826 3.756 -12.263 1.00 66.00 117 GLU A C 1
ATOM 960 O O . GLU A 1 117 ? 5.758 3.335 -11.570 1.00 66.00 117 GLU A O 1
ATOM 965 N N . LEU A 1 118 ? 4.587 5.064 -12.407 1.00 69.69 118 LEU A N 1
ATOM 966 C CA . LEU A 1 118 ? 5.402 6.119 -11.805 1.00 69.69 118 LEU A CA 1
ATOM 967 C C . LEU A 1 118 ? 5.345 6.079 -10.274 1.00 69.69 118 LEU A C 1
ATOM 969 O O . LEU A 1 118 ? 6.392 6.092 -9.628 1.00 69.69 118 LEU A O 1
ATOM 973 N N . LEU A 1 119 ? 4.146 5.970 -9.692 1.00 66.50 119 LEU A N 1
ATOM 974 C CA . LEU A 1 119 ? 3.968 5.873 -8.238 1.00 66.50 119 LEU A CA 1
ATOM 975 C C . LEU A 1 119 ? 4.644 4.618 -7.676 1.00 66.50 119 LEU A C 1
ATOM 977 O O . LEU A 1 119 ? 5.370 4.692 -6.682 1.00 66.50 119 LEU A O 1
ATOM 981 N N . SER A 1 120 ? 4.476 3.473 -8.347 1.00 65.00 120 SER A N 1
ATOM 982 C CA . SER A 1 120 ? 5.170 2.248 -7.945 1.00 65.00 120 SER A CA 1
ATOM 983 C C . SER A 1 120 ? 6.689 2.371 -8.082 1.00 65.00 120 SER A C 1
ATOM 985 O O . SER A 1 120 ? 7.407 1.727 -7.318 1.00 65.00 120 SER A O 1
ATOM 987 N N . THR A 1 121 ? 7.187 3.131 -9.057 1.00 65.62 121 THR A N 1
ATOM 988 C CA . THR A 1 121 ? 8.627 3.325 -9.267 1.00 65.62 121 THR A CA 1
ATOM 989 C C . THR A 1 121 ? 9.210 4.242 -8.200 1.00 65.62 121 THR A C 1
ATOM 991 O O . THR A 1 121 ? 10.220 3.886 -7.607 1.00 65.62 121 THR A O 1
ATOM 994 N N . ALA A 1 122 ? 8.545 5.354 -7.875 1.00 63.81 122 ALA A N 1
ATOM 995 C CA . ALA A 1 122 ? 9.005 6.306 -6.864 1.00 63.81 122 ALA A CA 1
ATOM 996 C C . ALA A 1 122 ? 9.183 5.653 -5.482 1.00 63.81 122 ALA A C 1
ATOM 998 O O . ALA A 1 122 ? 10.233 5.800 -4.856 1.00 63.81 122 ALA A O 1
ATOM 999 N N . VAL A 1 123 ? 8.198 4.862 -5.041 1.00 65.38 123 VAL A N 1
ATOM 1000 C CA . VAL A 1 123 ? 8.277 4.124 -3.767 1.00 65.38 123 VAL A CA 1
ATOM 1001 C C . VAL A 1 123 ? 9.435 3.121 -3.777 1.00 65.38 123 VAL A C 1
ATOM 1003 O O . VAL A 1 123 ? 10.177 3.019 -2.804 1.00 65.38 123 VAL A O 1
ATOM 1006 N N . ARG A 1 124 ? 9.641 2.403 -4.889 1.00 66.12 124 ARG A N 1
ATOM 1007 C CA . ARG A 1 124 ? 10.757 1.450 -5.018 1.00 66.12 124 ARG A CA 1
ATOM 1008 C C . ARG A 1 124 ? 12.112 2.149 -5.034 1.00 66.12 124 ARG A C 1
ATOM 1010 O O . ARG A 1 124 ? 13.028 1.682 -4.370 1.00 66.12 124 ARG A O 1
ATOM 1017 N N . SER A 1 125 ? 12.239 3.263 -5.749 1.00 61.00 125 SER A N 1
ATOM 1018 C CA . SER A 1 125 ? 13.468 4.059 -5.791 1.00 61.00 125 SER A CA 1
ATOM 1019 C C . SER A 1 125 ? 13.851 4.581 -4.409 1.00 61.00 125 SER A C 1
ATOM 1021 O O . SER A 1 125 ? 15.025 4.539 -4.059 1.00 61.00 125 SER A O 1
ATOM 1023 N N . ALA A 1 126 ? 12.875 5.001 -3.600 1.00 65.31 126 ALA A N 1
ATOM 1024 C CA . ALA A 1 126 ? 13.125 5.390 -2.216 1.00 65.31 126 ALA A CA 1
ATOM 1025 C C . ALA A 1 126 ? 13.656 4.217 -1.373 1.00 65.31 126 ALA A C 1
ATOM 1027 O O . ALA A 1 126 ? 14.618 4.396 -0.634 1.00 65.31 126 ALA A O 1
ATOM 1028 N N . ILE A 1 127 ? 13.089 3.014 -1.515 1.00 72.44 127 ILE A N 1
ATOM 1029 C CA . ILE A 1 127 ? 13.571 1.817 -0.802 1.00 72.44 127 ILE A CA 1
ATOM 1030 C C . ILE A 1 127 ? 15.009 1.480 -1.218 1.00 72.44 127 ILE A C 1
ATOM 1032 O O . ILE A 1 127 ? 15.864 1.311 -0.357 1.00 72.44 127 ILE A O 1
ATOM 1036 N N . ILE A 1 128 ? 15.287 1.447 -2.525 1.00 69.25 128 ILE A N 1
ATOM 1037 C CA . ILE A 1 128 ? 16.607 1.092 -3.069 1.00 69.25 128 ILE A CA 1
ATOM 1038 C C . ILE A 1 128 ? 17.674 2.100 -2.637 1.00 69.25 128 ILE A C 1
ATOM 1040 O O . ILE A 1 128 ? 18.751 1.702 -2.209 1.00 69.25 128 ILE A O 1
ATOM 1044 N N . ASN A 1 129 ? 17.388 3.402 -2.713 1.00 68.38 129 ASN A N 1
ATOM 1045 C CA . ASN A 1 129 ? 18.358 4.437 -2.342 1.00 68.38 129 ASN A CA 1
ATOM 1046 C C . ASN A 1 129 ? 18.750 4.378 -0.858 1.00 68.38 129 ASN A C 1
ATOM 1048 O O . ASN A 1 129 ? 19.860 4.776 -0.506 1.00 68.38 129 ASN A O 1
ATOM 1052 N N . ASN A 1 130 ? 17.862 3.854 -0.011 1.00 66.69 130 ASN A N 1
ATOM 1053 C CA . ASN A 1 130 ? 18.110 3.646 1.412 1.00 66.69 130 ASN A CA 1
ATOM 1054 C C . ASN A 1 130 ? 18.660 2.242 1.735 1.00 66.69 130 ASN A C 1
ATOM 1056 O O . ASN A 1 130 ? 18.960 1.971 2.892 1.00 66.69 130 ASN A O 1
ATOM 1060 N N . SER A 1 131 ? 18.838 1.361 0.740 1.00 70.06 131 SER A N 1
ATOM 1061 C CA . SER A 1 131 ? 19.337 -0.007 0.928 1.00 70.06 131 SER A CA 1
ATOM 1062 C C . SER A 1 131 ? 20.585 -0.283 0.079 1.00 70.06 131 SER A C 1
ATOM 1064 O O . SER A 1 131 ? 20.529 -0.302 -1.149 1.00 70.06 131 SER A O 1
ATOM 1066 N N . LYS A 1 132 ? 21.722 -0.538 0.721 1.00 63.81 132 LYS A N 1
ATOM 1067 C CA . LYS A 1 132 ? 23.022 -0.840 0.095 1.00 63.81 132 LYS A CA 1
ATOM 1068 C C . LYS A 1 132 ? 23.535 -2.253 0.416 1.00 63.81 132 LYS A C 1
ATOM 1070 O O . LYS A 1 132 ? 24.399 -2.759 -0.293 1.00 63.81 132 LYS A O 1
ATOM 1075 N N . THR A 1 133 ? 23.028 -2.902 1.464 1.00 65.62 133 THR A N 1
ATOM 1076 C CA . THR A 1 133 ? 23.558 -4.145 2.045 1.00 65.62 133 THR A CA 1
ATOM 1077 C C . THR A 1 133 ? 22.455 -5.118 2.484 1.00 65.62 133 THR A C 1
ATOM 1079 O O . THR A 1 133 ? 21.285 -4.765 2.595 1.00 65.62 133 THR A O 1
ATOM 1082 N N . ILE A 1 134 ? 22.827 -6.371 2.782 1.00 61.91 134 ILE A N 1
ATOM 1083 C CA . ILE A 1 134 ? 21.906 -7.392 3.325 1.00 61.91 134 ILE A CA 1
ATOM 1084 C C . ILE A 1 134 ? 21.349 -6.979 4.699 1.00 61.91 134 ILE A C 1
ATOM 1086 O O . ILE A 1 134 ? 20.205 -7.305 5.009 1.00 61.91 134 ILE A O 1
ATOM 1090 N N . LYS A 1 135 ? 22.116 -6.222 5.498 1.00 67.00 135 LYS A N 1
ATOM 1091 C CA . LYS A 1 135 ? 21.642 -5.677 6.782 1.00 67.00 135 LYS A CA 1
ATOM 1092 C C . LYS A 1 135 ? 20.436 -4.747 6.592 1.00 67.00 135 LYS A C 1
ATOM 1094 O O . LYS A 1 135 ? 19.532 -4.755 7.421 1.00 67.00 135 LYS A O 1
ATOM 1099 N N . ASP A 1 136 ? 20.353 -4.077 5.445 1.00 74.94 136 ASP A N 1
ATOM 1100 C CA . ASP A 1 136 ? 19.255 -3.160 5.120 1.00 74.94 136 ASP A CA 1
ATOM 1101 C C . ASP A 1 136 ? 17.961 -3.904 4.761 1.00 74.94 136 ASP A C 1
ATOM 1103 O O . ASP A 1 136 ? 16.872 -3.347 4.866 1.00 74.94 136 ASP A O 1
ATOM 1107 N N . VAL A 1 137 ? 18.043 -5.188 4.383 1.00 82.31 137 VAL A N 1
ATOM 1108 C CA . VAL A 1 137 ? 16.852 -6.028 4.170 1.00 82.31 137 VAL A CA 1
ATOM 1109 C C . VAL A 1 137 ? 16.175 -6.348 5.499 1.00 82.31 137 VAL A C 1
ATOM 1111 O O . VAL A 1 137 ? 14.949 -6.283 5.583 1.00 82.31 137 VAL A O 1
ATOM 1114 N N . GLU A 1 138 ? 16.947 -6.698 6.530 1.00 85.44 138 GLU A N 1
ATOM 1115 C CA . GLU A 1 138 ? 16.385 -6.962 7.860 1.00 85.44 138 GLU A CA 1
ATOM 1116 C C . GLU A 1 138 ? 15.889 -5.675 8.517 1.00 85.44 138 GLU A C 1
ATOM 1118 O O . GLU A 1 138 ? 14.812 -5.675 9.110 1.00 85.44 138 GLU A O 1
ATOM 1123 N N . GLN A 1 139 ? 16.606 -4.564 8.327 1.00 84.06 139 GLN A N 1
ATOM 1124 C CA . GLN A 1 139 ? 16.141 -3.257 8.781 1.00 84.06 139 GLN A CA 1
ATOM 1125 C C . GLN A 1 139 ? 14.822 -2.866 8.105 1.00 84.06 139 GLN A C 1
ATOM 1127 O O . GLN A 1 139 ? 13.857 -2.551 8.793 1.00 84.06 139 GLN A O 1
ATOM 1132 N N . LEU A 1 140 ? 14.716 -3.030 6.780 1.00 85.12 140 LEU A N 1
ATOM 1133 C CA . LEU A 1 140 ? 13.464 -2.802 6.057 1.00 85.12 140 LEU A CA 1
ATOM 1134 C C . LEU A 1 140 ? 12.329 -3.703 6.562 1.00 85.12 140 LEU A C 1
ATOM 1136 O O . LEU A 1 140 ? 11.179 -3.275 6.614 1.00 85.12 140 LEU A O 1
ATOM 1140 N N . ARG A 1 141 ? 12.611 -4.960 6.923 1.00 89.56 141 ARG A N 1
ATOM 1141 C CA . ARG A 1 141 ? 11.588 -5.840 7.509 1.00 89.56 141 ARG A CA 1
ATOM 1142 C C . ARG A 1 141 ? 11.097 -5.317 8.846 1.00 89.56 141 ARG A C 1
ATOM 1144 O O . ARG A 1 141 ? 9.890 -5.366 9.078 1.00 89.56 141 ARG A O 1
ATOM 1151 N N . GLU A 1 142 ? 11.998 -4.844 9.697 1.00 88.25 142 GLU A N 1
ATOM 1152 C CA . GLU A 1 142 ? 11.623 -4.286 10.993 1.00 88.25 142 GLU A CA 1
ATOM 1153 C C . GLU A 1 142 ? 10.850 -2.974 10.829 1.00 88.25 142 GLU A C 1
ATOM 1155 O O . GLU A 1 142 ? 9.811 -2.803 11.460 1.00 88.25 142 GLU A O 1
ATOM 1160 N N . ASP A 1 143 ? 11.249 -2.116 9.891 1.00 85.62 143 ASP A N 1
ATOM 1161 C CA . ASP A 1 143 ? 10.529 -0.880 9.573 1.00 85.62 143 ASP A CA 1
ATOM 1162 C C . ASP A 1 143 ? 9.122 -1.164 9.031 1.00 85.62 143 ASP A C 1
ATOM 1164 O O . ASP A 1 143 ? 8.136 -0.566 9.473 1.00 85.62 143 ASP A O 1
ATOM 1168 N N . LEU A 1 144 ? 8.993 -2.134 8.118 1.00 88.38 144 LEU A N 1
ATOM 1169 C CA . LEU A 1 144 ? 7.695 -2.577 7.606 1.00 88.38 144 LEU A CA 1
ATOM 1170 C C . LEU A 1 144 ? 6.825 -3.151 8.729 1.00 88.38 144 LEU A C 1
ATOM 1172 O O . LEU A 1 144 ? 5.642 -2.831 8.793 1.00 88.38 144 LEU A O 1
ATOM 1176 N N . ARG A 1 145 ? 7.399 -3.952 9.635 1.00 90.56 145 ARG A N 1
ATOM 1177 C CA . ARG A 1 145 ? 6.711 -4.507 10.815 1.00 90.56 145 ARG A CA 1
ATOM 1178 C C . ARG A 1 145 ? 6.305 -3.440 11.820 1.00 90.56 145 ARG A C 1
ATOM 1180 O O . ARG A 1 145 ? 5.252 -3.568 12.435 1.00 90.56 145 ARG A O 1
ATOM 1187 N N . ASN A 1 146 ? 7.112 -2.402 11.990 1.00 89.19 146 ASN A N 1
ATOM 1188 C CA . ASN A 1 146 ? 6.803 -1.283 12.866 1.00 89.19 146 ASN A CA 1
ATOM 1189 C C . ASN A 1 146 ? 5.771 -0.331 12.239 1.00 89.19 146 ASN A C 1
ATOM 1191 O O . ASN A 1 146 ? 5.109 0.411 12.958 1.00 89.19 146 ASN A O 1
ATOM 1195 N N . SER A 1 147 ? 5.576 -0.381 10.916 1.00 87.12 147 SER A N 1
ATOM 1196 C CA . SER A 1 147 ? 4.662 0.516 10.204 1.00 87.12 147 SER A CA 1
ATOM 1197 C C . SER A 1 147 ? 3.245 0.547 10.798 1.00 87.12 147 SER A C 1
ATOM 1199 O O . SER A 1 147 ? 2.804 1.646 11.120 1.00 87.12 147 SER A O 1
ATOM 1201 N N . PRO A 1 148 ? 2.535 -0.575 11.050 1.00 89.00 148 PRO A N 1
ATOM 1202 C CA . PRO A 1 148 ? 1.220 -0.527 11.690 1.00 89.00 148 PRO A CA 1
ATOM 1203 C C . PRO A 1 148 ? 1.258 0.086 13.091 1.00 89.00 148 PRO A C 1
ATOM 1205 O O . PRO A 1 148 ? 0.380 0.867 13.428 1.00 89.00 148 PRO A O 1
ATOM 1208 N N . TYR A 1 149 ? 2.272 -0.232 13.899 1.00 89.38 149 TYR A N 1
ATOM 1209 C CA . TYR A 1 149 ? 2.409 0.309 15.255 1.00 89.38 149 TYR A CA 1
ATOM 1210 C C . TYR A 1 149 ? 2.575 1.830 15.224 1.00 89.38 149 TYR A C 1
ATOM 1212 O O . TYR A 1 149 ? 1.752 2.537 15.801 1.00 89.38 149 TYR A O 1
ATOM 1220 N N . HIS A 1 150 ? 3.535 2.323 14.434 1.00 87.12 150 HIS A N 1
ATOM 1221 C CA . HIS A 1 150 ? 3.753 3.752 14.199 1.00 87.12 150 HIS A CA 1
ATOM 1222 C C . HIS A 1 150 ? 2.479 4.465 13.735 1.00 87.12 150 HIS A C 1
ATOM 1224 O O . HIS A 1 150 ? 2.196 5.601 14.099 1.00 87.12 150 HIS A O 1
ATOM 1230 N N . VAL A 1 151 ? 1.724 3.809 12.865 1.00 86.38 151 VAL A N 1
ATOM 1231 C CA . VAL A 1 151 ? 0.528 4.363 12.245 1.00 86.38 151 VAL A CA 1
ATOM 1232 C C . VAL A 1 151 ? -0.651 4.423 13.229 1.00 86.38 151 VAL A C 1
ATOM 1234 O O . VAL A 1 151 ? -1.441 5.358 13.159 1.00 86.38 151 VAL A O 1
ATOM 1237 N N . PHE A 1 152 ? -0.751 3.479 14.167 1.00 88.44 152 PHE A N 1
ATOM 1238 C CA . PHE A 1 152 ? -1.818 3.409 15.174 1.00 88.44 152 PHE A CA 1
ATOM 1239 C C . PHE A 1 152 ? -1.440 4.033 16.531 1.00 88.44 152 PHE A C 1
ATOM 1241 O O . PHE A 1 152 ? -2.081 3.723 17.536 1.00 88.44 152 PHE A O 1
ATOM 1248 N N . GLY A 1 153 ? -0.424 4.897 16.564 1.00 84.62 153 GLY A N 1
ATOM 1249 C CA . GLY A 1 153 ? -0.044 5.669 17.753 1.00 84.62 153 GLY A CA 1
ATOM 1250 C C . GLY A 1 153 ? 0.879 4.936 18.733 1.00 84.62 153 GLY A C 1
ATOM 1251 O O . GLY A 1 153 ? 1.095 5.409 19.843 1.00 84.62 153 GLY A O 1
ATOM 1252 N N . ASP A 1 154 ? 1.438 3.778 18.363 1.00 87.69 154 ASP A N 1
ATOM 1253 C CA . ASP A 1 154 ? 2.491 3.119 19.143 1.00 87.69 154 ASP A CA 1
ATOM 1254 C C . ASP A 1 154 ? 3.870 3.464 18.568 1.00 87.69 154 ASP A C 1
ATOM 1256 O O . ASP A 1 154 ? 4.351 2.875 17.595 1.00 87.69 154 ASP A O 1
ATOM 1260 N N . HIS A 1 155 ? 4.519 4.443 19.195 1.00 88.25 155 HIS A N 1
ATOM 1261 C CA . HIS A 1 155 ? 5.827 4.944 18.777 1.00 88.25 155 HIS A CA 1
ATOM 1262 C C . HIS A 1 155 ? 7.007 4.326 19.538 1.00 88.25 155 HIS A C 1
ATOM 1264 O O . HIS A 1 155 ? 8.152 4.746 19.340 1.00 88.25 155 HIS A O 1
ATOM 1270 N N . SER A 1 156 ? 6.764 3.300 20.361 1.00 86.00 156 SER A N 1
ATOM 1271 C CA . SER A 1 156 ? 7.784 2.668 21.214 1.00 86.00 156 SER A CA 1
ATOM 1272 C C . SER A 1 156 ? 9.024 2.217 20.432 1.00 86.00 156 SER A C 1
ATOM 1274 O O . SER A 1 156 ? 10.157 2.481 20.836 1.00 86.00 156 SER A O 1
ATOM 1276 N N . LYS A 1 157 ? 8.811 1.610 19.260 1.00 85.31 157 LYS A N 1
ATOM 1277 C CA . LYS A 1 157 ? 9.862 1.066 18.384 1.00 85.31 157 LYS A CA 1
ATOM 1278 C C . LYS A 1 157 ? 10.274 1.996 17.246 1.00 85.31 157 LYS A C 1
ATOM 1280 O O . LYS A 1 157 ? 11.052 1.609 16.380 1.00 85.31 157 LYS A O 1
ATOM 1285 N N . CYS A 1 158 ? 9.759 3.223 17.216 1.00 84.88 158 CYS A N 1
ATOM 1286 C CA . CYS A 1 158 ? 10.086 4.153 16.146 1.00 84.88 158 CYS A CA 1
ATOM 1287 C C . CYS A 1 158 ? 11.494 4.756 16.320 1.00 84.88 158 CYS A C 1
ATOM 1289 O O . CYS A 1 158 ? 11.809 5.261 17.411 1.00 84.88 158 CYS A O 1
ATOM 1291 N N . PRO A 1 159 ? 12.324 4.778 15.258 1.00 78.62 159 PRO A N 1
ATOM 1292 C CA . PRO A 1 159 ? 13.578 5.521 15.266 1.00 78.62 159 PRO A CA 1
ATOM 1293 C C . PRO A 1 159 ? 13.313 7.024 15.388 1.00 78.62 159 PRO A C 1
ATOM 1295 O O . PRO A 1 159 ? 12.398 7.554 14.752 1.00 78.62 159 PRO A O 1
ATOM 1298 N N . LEU A 1 160 ? 14.135 7.715 16.180 1.00 73.69 160 LEU A N 1
ATOM 1299 C CA . LEU A 1 160 ? 14.027 9.166 16.383 1.00 73.69 160 LEU A CA 1
ATOM 1300 C C . LEU A 1 160 ? 14.242 9.954 15.085 1.00 73.69 160 LEU A C 1
ATOM 1302 O O . LEU A 1 160 ? 13.616 10.988 14.891 1.00 73.69 160 LEU A O 1
ATOM 1306 N N . GLU A 1 161 ? 15.072 9.439 14.178 1.00 70.88 161 GLU A N 1
ATOM 1307 C CA . GLU A 1 161 ? 15.390 10.114 12.914 1.00 70.88 161 GLU A CA 1
ATOM 1308 C C . GLU A 1 161 ? 14.180 10.249 11.981 1.00 70.88 161 GLU A C 1
ATOM 1310 O O . GLU A 1 161 ? 14.077 11.217 11.230 1.00 70.88 161 GLU A O 1
ATOM 1315 N N . TYR A 1 162 ? 13.237 9.305 12.049 1.00 69.12 162 TYR A N 1
ATOM 1316 C CA . TYR A 1 162 ? 12.091 9.253 11.138 1.00 69.12 162 TYR A CA 1
ATOM 1317 C C . TYR A 1 162 ? 10.765 9.623 11.813 1.00 69.12 162 TYR A C 1
ATOM 1319 O O . TYR A 1 162 ? 9.840 10.093 11.148 1.00 69.12 162 TYR A O 1
ATOM 1327 N N . CYS A 1 163 ? 10.642 9.432 13.129 1.00 78.19 163 CYS A N 1
ATOM 1328 C CA . CYS A 1 163 ? 9.383 9.606 13.845 1.00 78.19 163 CYS A CA 1
ATOM 1329 C C . CYS A 1 163 ? 9.358 10.882 14.687 1.00 78.19 163 CYS A C 1
ATOM 1331 O O . CYS A 1 163 ? 9.759 10.888 15.849 1.00 78.19 163 CYS A O 1
ATOM 1333 N N . LYS A 1 164 ? 8.776 11.942 14.120 1.00 79.81 164 LYS A N 1
ATOM 1334 C CA . LYS A 1 164 ? 8.556 13.225 14.812 1.00 79.81 164 LYS A CA 1
ATOM 1335 C C . LYS A 1 164 ? 7.553 13.130 15.968 1.00 79.81 164 LYS A C 1
ATOM 1337 O O . LYS A 1 164 ? 7.689 13.844 16.949 1.00 79.81 164 LYS A O 1
ATOM 1342 N N . ARG A 1 165 ? 6.613 12.186 15.879 1.00 79.00 165 ARG A N 1
ATOM 1343 C CA . ARG A 1 165 ? 5.499 12.000 16.823 1.00 79.00 165 ARG A CA 1
ATOM 1344 C C . ARG A 1 165 ? 5.856 11.215 18.087 1.00 79.00 165 ARG A C 1
ATOM 1346 O O . ARG A 1 165 ? 4.995 10.914 18.895 1.00 79.00 165 ARG A O 1
ATOM 1353 N N . LYS A 1 166 ? 7.129 10.846 18.280 1.00 75.62 166 LYS A N 1
ATOM 1354 C CA . LYS A 1 166 ? 7.524 9.971 19.398 1.00 75.62 166 LYS A CA 1
ATOM 1355 C C . LYS A 1 166 ? 7.272 10.599 20.777 1.00 75.62 166 LYS A C 1
ATOM 1357 O O . LYS A 1 166 ? 7.070 9.866 21.736 1.00 75.62 166 LYS A O 1
ATOM 1362 N N . ASN A 1 167 ? 7.284 11.929 20.846 1.00 72.00 167 ASN A N 1
ATOM 1363 C CA . ASN A 1 167 ? 7.070 12.703 22.069 1.00 72.00 167 ASN A CA 1
ATOM 1364 C C . ASN A 1 167 ? 5.675 13.351 22.120 1.00 72.00 167 ASN A C 1
ATOM 1366 O O . ASN A 1 167 ? 5.433 14.197 22.975 1.00 72.00 167 ASN A O 1
ATOM 1370 N N . GLU A 1 168 ? 4.792 13.021 21.176 1.00 76.69 168 GLU A N 1
ATOM 1371 C CA . GLU A 1 168 ? 3.419 13.520 21.162 1.00 76.69 168 GLU A CA 1
ATOM 1372 C C . GLU A 1 168 ? 2.527 12.548 21.946 1.00 76.69 168 GLU A C 1
ATOM 1374 O O . GLU A 1 168 ? 2.633 11.332 21.776 1.00 76.69 168 GLU A O 1
ATOM 1379 N N . ASP A 1 169 ? 1.641 13.080 22.792 1.00 72.69 169 ASP A N 1
ATOM 1380 C CA . ASP A 1 169 ? 0.611 12.293 23.482 1.00 72.69 169 ASP A CA 1
ATOM 1381 C C . ASP A 1 169 ? -0.510 11.924 22.491 1.00 72.69 169 ASP A C 1
ATOM 1383 O O . ASP A 1 169 ? -1.600 12.503 22.478 1.00 72.69 169 ASP A O 1
ATOM 1387 N N . GLU A 1 170 ? -0.219 10.970 21.602 1.00 81.19 170 GLU A N 1
ATOM 1388 C CA . GLU A 1 170 ? -1.185 10.392 20.665 1.00 81.19 170 GLU A CA 1
ATOM 1389 C C . GLU A 1 170 ? -1.895 9.175 21.290 1.00 81.19 170 GLU A C 1
ATOM 1391 O O . GLU A 1 170 ? -1.313 8.363 22.012 1.00 81.19 170 GLU A O 1
ATOM 1396 N N . ILE A 1 171 ? -3.189 9.023 20.997 1.00 82.19 171 ILE A N 1
ATOM 1397 C CA . ILE A 1 171 ? -3.987 7.887 21.471 1.00 82.19 171 ILE A CA 1
ATOM 1398 C C . ILE A 1 171 ? -3.509 6.604 20.777 1.00 82.19 171 ILE A C 1
ATOM 1400 O O . ILE A 1 171 ? -3.589 6.473 19.557 1.00 82.19 171 ILE A O 1
ATOM 1404 N N . ASN A 1 172 ? -3.087 5.613 21.564 1.00 88.44 172 ASN A N 1
ATOM 1405 C CA . ASN A 1 172 ? -2.667 4.313 21.047 1.00 88.44 172 ASN A CA 1
ATOM 1406 C C . ASN A 1 172 ? -3.877 3.415 20.722 1.00 88.44 172 ASN A C 1
ATOM 1408 O O . ASN A 1 172 ? -4.511 2.836 21.608 1.00 88.44 172 ASN A O 1
ATOM 1412 N N . TYR A 1 173 ? -4.163 3.245 19.430 1.00 86.94 173 TYR A N 1
ATOM 1413 C CA . TYR A 1 173 ? -5.257 2.408 18.927 1.00 86.94 173 TYR A CA 1
ATOM 1414 C C . TYR A 1 173 ? -4.880 0.926 18.765 1.00 86.94 173 TYR A C 1
ATOM 1416 O O . TYR A 1 173 ? -5.755 0.099 18.497 1.00 86.94 173 TYR A O 1
ATOM 1424 N N . VAL A 1 174 ? -3.606 0.545 18.925 1.00 86.94 174 VAL A N 1
ATOM 1425 C CA . VAL A 1 174 ? -3.142 -0.841 18.718 1.00 86.94 174 VAL A CA 1
ATOM 1426 C C . VAL A 1 174 ? -3.855 -1.815 19.657 1.00 86.94 174 VAL A C 1
ATOM 1428 O O . VAL A 1 174 ? -4.223 -2.917 19.245 1.00 86.94 174 VAL A O 1
ATOM 1431 N N . THR A 1 175 ? -4.071 -1.421 20.911 1.00 87.31 175 THR A N 1
ATOM 1432 C CA . THR A 1 175 ? -4.750 -2.243 21.927 1.00 87.31 175 THR A CA 1
ATOM 1433 C C . THR A 1 175 ? -6.201 -2.522 21.539 1.00 87.31 175 THR A C 1
ATOM 1435 O O . THR A 1 175 ? -6.613 -3.684 21.504 1.00 87.31 175 THR A O 1
ATOM 1438 N N . LEU A 1 176 ? -6.936 -1.482 21.139 1.00 87.81 176 LEU A N 1
ATOM 1439 C CA . LEU A 1 176 ? -8.306 -1.585 20.639 1.00 87.81 176 LEU A CA 1
ATOM 1440 C C . LEU A 1 176 ? -8.379 -2.487 19.398 1.00 87.81 176 LEU A C 1
ATOM 1442 O O . LEU A 1 176 ? -9.201 -3.399 19.327 1.00 87.81 176 LEU A O 1
ATOM 1446 N N . LEU A 1 177 ? -7.476 -2.285 18.433 1.00 83.69 177 LEU A N 1
ATOM 1447 C CA . LEU A 1 177 ? -7.442 -3.052 17.183 1.00 83.69 177 LEU A CA 1
ATOM 1448 C C . LEU A 1 177 ? -7.109 -4.534 17.391 1.00 83.69 177 LEU A C 1
ATOM 1450 O O . LEU A 1 177 ? -7.586 -5.388 16.633 1.00 83.69 177 LEU A O 1
ATOM 1454 N N . LYS A 1 178 ? -6.294 -4.849 18.404 1.00 88.38 178 LYS A N 1
ATOM 1455 C CA . LYS A 1 178 ? -6.013 -6.229 18.821 1.00 88.38 178 LYS A CA 1
ATOM 1456 C C . LYS A 1 178 ? -7.250 -6.883 19.436 1.00 88.38 178 LYS A C 1
ATOM 1458 O O . LYS A 1 178 ? -7.550 -8.020 19.079 1.00 88.38 178 LYS A O 1
ATOM 1463 N N . GLN A 1 179 ? -7.994 -6.169 20.287 1.00 87.12 179 GLN A N 1
ATOM 1464 C CA . GLN A 1 179 ? -9.230 -6.682 20.898 1.00 87.12 179 GLN A CA 1
ATOM 1465 C C . GLN A 1 179 ? -10.282 -7.051 19.845 1.00 87.12 179 GLN A C 1
ATOM 1467 O O . GLN A 1 179 ? -10.871 -8.129 19.909 1.00 87.12 179 GLN A O 1
ATOM 1472 N N . ILE A 1 180 ? -10.456 -6.211 18.821 1.00 87.75 180 ILE A N 1
ATOM 1473 C CA . ILE A 1 180 ? -11.413 -6.465 17.731 1.00 87.75 180 ILE A CA 1
ATOM 1474 C C . ILE A 1 180 ? -10.866 -7.390 16.625 1.00 87.75 180 ILE A C 1
ATOM 1476 O O . ILE A 1 180 ? -11.494 -7.525 15.577 1.00 87.75 180 ILE A O 1
ATOM 1480 N N . LYS A 1 181 ? -9.696 -8.024 16.825 1.00 83.81 181 LYS A N 1
ATOM 1481 C CA . LYS A 1 181 ? -9.019 -8.930 15.865 1.00 83.81 181 LYS A CA 1
ATOM 1482 C C . LYS A 1 181 ? -8.761 -8.330 14.474 1.00 83.81 181 LYS A C 1
ATOM 1484 O O . LYS A 1 181 ? -8.500 -9.048 13.515 1.00 83.81 181 LYS A O 1
ATOM 1489 N N . MET A 1 182 ? -8.791 -7.008 14.343 1.00 81.25 182 MET A N 1
ATOM 1490 C CA . MET A 1 182 ? -8.485 -6.340 13.076 1.00 81.25 182 MET A CA 1
ATOM 1491 C C . MET A 1 182 ? -6.986 -6.173 12.871 1.00 81.25 182 MET A C 1
ATOM 1493 O O . MET A 1 182 ? -6.505 -6.209 11.739 1.00 81.25 182 MET A O 1
ATOM 1497 N N . PHE A 1 183 ? -6.232 -6.032 13.962 1.00 84.19 183 PHE A N 1
ATOM 1498 C CA . PHE A 1 183 ? -4.783 -5.899 13.877 1.00 84.19 183 PHE A CA 1
ATOM 1499 C C . PHE A 1 183 ? -4.134 -7.134 13.232 1.00 84.19 183 PHE A C 1
ATOM 1501 O O . PHE A 1 183 ? -3.189 -6.993 12.462 1.00 84.19 183 PHE A O 1
ATOM 1508 N N . SER A 1 184 ? -4.678 -8.336 13.462 1.00 84.75 184 SER A N 1
ATOM 1509 C CA . SER A 1 184 ? -4.204 -9.571 12.821 1.00 84.75 184 SER A CA 1
ATOM 1510 C C . SER A 1 184 ? -4.463 -9.614 11.317 1.00 84.75 184 SER A C 1
ATOM 1512 O O . SER A 1 184 ? -3.646 -10.166 10.584 1.00 84.75 184 SER A O 1
ATOM 1514 N N . GLU A 1 185 ? -5.549 -9.011 10.834 1.00 83.88 185 GLU A N 1
ATOM 1515 C CA . GLU A 1 185 ? -5.834 -8.915 9.395 1.00 83.88 185 GLU A CA 1
ATOM 1516 C C . GLU A 1 185 ? -4.858 -7.958 8.705 1.00 83.88 185 GLU A C 1
ATOM 1518 O O . GLU A 1 185 ? -4.280 -8.279 7.664 1.00 83.88 185 GLU A O 1
ATOM 1523 N N . VAL A 1 186 ? -4.611 -6.799 9.329 1.00 82.81 186 VAL A N 1
ATOM 1524 C CA . VAL A 1 186 ? -3.596 -5.840 8.867 1.00 82.81 186 VAL A CA 1
ATOM 1525 C C . VAL A 1 186 ? -2.218 -6.498 8.853 1.00 82.81 186 VAL A C 1
ATOM 1527 O O . VAL A 1 186 ? -1.497 -6.398 7.860 1.00 82.81 186 VAL A O 1
ATOM 1530 N N . TRP A 1 187 ? -1.881 -7.226 9.920 1.00 84.69 187 TRP A N 1
ATOM 1531 C CA . TRP A 1 187 ? -0.624 -7.957 10.021 1.00 84.69 187 TRP A CA 1
ATOM 1532 C C . TRP A 1 187 ? -0.493 -9.030 8.943 1.00 84.69 187 TRP A C 1
ATOM 1534 O O . TRP A 1 187 ? 0.540 -9.109 8.294 1.00 84.69 187 TRP A O 1
ATOM 1544 N N . SER A 1 188 ? -1.546 -9.807 8.685 1.00 82.69 188 SER A N 1
ATOM 1545 C CA . SER A 1 188 ? -1.535 -10.866 7.667 1.00 82.69 188 SER A CA 1
ATOM 1546 C C . SER A 1 188 ? -1.322 -10.309 6.256 1.00 82.69 188 SER A C 1
ATOM 1548 O O . SER A 1 188 ? -0.587 -10.889 5.456 1.00 82.69 188 SER A O 1
ATOM 1550 N N . ALA A 1 189 ? -1.923 -9.155 5.944 1.00 80.06 189 ALA A N 1
ATOM 1551 C CA . ALA A 1 189 ? -1.701 -8.474 4.670 1.00 80.06 189 ALA A CA 1
ATOM 1552 C C . ALA A 1 189 ? -0.266 -7.930 4.540 1.00 80.06 189 ALA A C 1
ATOM 1554 O O . ALA A 1 189 ? 0.332 -7.990 3.460 1.00 80.06 189 ALA A O 1
ATOM 1555 N N . LEU A 1 190 ? 0.280 -7.409 5.640 1.00 85.94 190 LEU A N 1
ATOM 1556 C CA . LEU A 1 190 ? 1.638 -6.882 5.712 1.00 85.94 190 LEU A CA 1
ATOM 1557 C C . LEU A 1 190 ? 2.699 -7.989 5.659 1.00 85.94 190 LEU A C 1
ATOM 1559 O O . LEU A 1 190 ? 3.726 -7.810 5.009 1.00 85.94 190 LEU A O 1
ATOM 1563 N N . ASP A 1 191 ? 2.461 -9.136 6.288 1.00 86.31 191 ASP A N 1
ATOM 1564 C CA . ASP A 1 191 ? 3.440 -10.221 6.402 1.00 86.31 191 ASP A CA 1
ATOM 1565 C C . ASP A 1 191 ? 3.872 -10.733 5.019 1.00 86.31 191 ASP A C 1
ATOM 1567 O O . ASP A 1 191 ? 5.056 -10.925 4.746 1.00 86.31 191 ASP A O 1
ATOM 1571 N N . TYR A 1 192 ? 2.935 -10.782 4.066 1.00 83.25 192 TYR A N 1
ATOM 1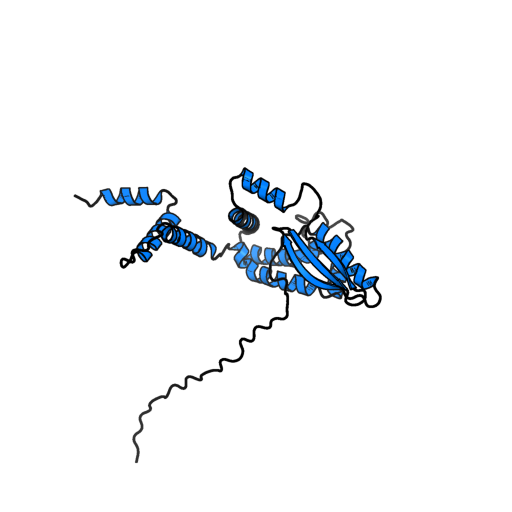572 C CA . TYR A 1 192 ? 3.242 -11.094 2.668 1.00 83.25 192 TYR A CA 1
ATOM 1573 C C . TYR A 1 192 ? 4.246 -10.121 2.025 1.00 83.25 192 TYR A C 1
ATOM 1575 O O . TYR A 1 192 ? 5.055 -10.520 1.180 1.00 83.25 192 TYR A O 1
ATOM 1583 N N . LEU A 1 193 ? 4.188 -8.841 2.404 1.00 82.19 193 LEU A N 1
ATOM 1584 C CA . LEU A 1 193 ? 5.120 -7.809 1.952 1.00 82.19 193 LEU A CA 1
ATOM 1585 C C . LEU A 1 193 ? 6.475 -7.946 2.660 1.00 82.19 193 LEU A C 1
ATOM 1587 O O . LEU A 1 193 ? 7.509 -7.921 1.994 1.00 82.19 193 LEU A O 1
ATOM 1591 N N . VAL A 1 194 ? 6.470 -8.170 3.977 1.00 88.12 194 VAL A N 1
ATOM 1592 C CA . VAL A 1 194 ? 7.674 -8.365 4.809 1.00 88.12 194 VAL A CA 1
ATOM 1593 C C . VAL A 1 194 ? 8.484 -9.576 4.336 1.00 88.12 194 VAL A C 1
ATOM 1595 O O . VAL A 1 194 ? 9.701 -9.480 4.142 1.00 88.12 194 VAL A O 1
ATOM 1598 N N . CYS A 1 195 ? 7.822 -10.701 4.042 1.00 85.94 195 CYS A N 1
ATOM 1599 C CA . CYS A 1 195 ? 8.472 -11.893 3.485 1.00 85.94 195 CYS A CA 1
ATOM 1600 C C . CYS A 1 195 ? 9.181 -11.615 2.151 1.00 85.94 195 CYS A C 1
ATOM 1602 O O . CYS A 1 195 ? 10.143 -12.302 1.805 1.00 85.94 195 CYS A O 1
ATOM 1604 N N . LYS A 1 196 ? 8.725 -10.604 1.403 1.00 85.12 196 LYS A N 1
ATOM 1605 C CA . LYS A 1 196 ? 9.274 -10.201 0.102 1.00 85.12 196 LYS A CA 1
ATOM 1606 C C . LYS A 1 196 ? 10.180 -8.972 0.168 1.00 85.12 196 LYS A C 1
ATOM 1608 O O . LYS A 1 196 ? 10.588 -8.493 -0.889 1.00 85.12 196 LYS A O 1
ATOM 1613 N N . ALA A 1 197 ? 10.527 -8.478 1.356 1.00 84.88 197 ALA A N 1
ATOM 1614 C CA . ALA A 1 197 ? 11.375 -7.295 1.526 1.00 84.88 197 ALA A CA 1
ATOM 1615 C C . ALA A 1 197 ? 12.708 -7.399 0.762 1.00 84.88 197 ALA A C 1
ATOM 1617 O O . ALA A 1 197 ? 13.149 -6.439 0.135 1.00 84.88 197 ALA A O 1
ATOM 1618 N N . ASN A 1 198 ? 13.293 -8.598 0.689 1.00 82.62 198 ASN A N 1
ATOM 1619 C CA . ASN A 1 198 ? 14.491 -8.859 -0.110 1.00 82.62 198 ASN A CA 1
ATOM 1620 C C . ASN A 1 198 ? 14.303 -8.531 -1.602 1.00 82.62 198 ASN A C 1
ATOM 1622 O O . ASN A 1 198 ? 15.219 -8.018 -2.241 1.00 82.62 198 ASN A O 1
ATOM 1626 N N . ARG A 1 199 ? 13.118 -8.792 -2.170 1.00 78.25 199 ARG A N 1
ATOM 1627 C CA . ARG A 1 199 ? 12.786 -8.453 -3.565 1.00 78.25 199 ARG A CA 1
ATOM 1628 C C . ARG A 1 199 ? 12.561 -6.956 -3.765 1.00 78.25 199 ARG A C 1
ATOM 1630 O O . ARG A 1 199 ? 12.789 -6.468 -4.867 1.00 78.25 199 ARG A O 1
ATOM 1637 N N . LEU A 1 200 ? 12.115 -6.248 -2.725 1.00 75.12 200 LEU A N 1
ATOM 1638 C CA . LEU A 1 200 ? 11.950 -4.791 -2.751 1.00 75.12 200 LEU A CA 1
ATOM 1639 C C . LEU A 1 200 ? 13.311 -4.087 -2.796 1.00 75.12 200 LEU A C 1
ATOM 1641 O O . LEU A 1 200 ? 13.491 -3.196 -3.618 1.00 75.12 200 LEU A O 1
ATOM 1645 N N . VAL A 1 201 ? 14.269 -4.553 -1.989 1.00 76.00 201 VAL A N 1
ATOM 1646 C CA . VAL A 1 201 ? 15.656 -4.050 -1.962 1.00 76.00 201 VAL A CA 1
ATOM 1647 C C . VAL A 1 201 ? 16.404 -4.382 -3.253 1.00 76.00 201 VAL A C 1
ATOM 1649 O O . VAL A 1 201 ? 17.012 -3.518 -3.872 1.00 76.00 201 VAL A O 1
ATOM 1652 N N . THR A 1 202 ? 16.323 -5.633 -3.713 1.00 70.12 202 THR A N 1
ATOM 1653 C CA . THR A 1 202 ? 17.055 -6.088 -4.913 1.00 70.12 202 THR A CA 1
ATOM 1654 C C . THR A 1 202 ? 16.409 -5.664 -6.235 1.00 70.12 202 THR A C 1
ATOM 1656 O O . THR A 1 202 ? 16.948 -5.960 -7.299 1.00 70.12 202 THR A O 1
ATOM 1659 N N . ASN A 1 203 ? 15.243 -5.005 -6.194 1.00 65.00 203 ASN A N 1
ATOM 1660 C CA . ASN A 1 203 ? 14.435 -4.634 -7.363 1.00 65.00 203 ASN A CA 1
ATOM 1661 C C . ASN A 1 203 ? 14.188 -5.796 -8.351 1.00 65.00 203 ASN A C 1
ATOM 1663 O O . ASN A 1 203 ? 14.002 -5.597 -9.557 1.00 65.00 203 ASN A O 1
ATOM 1667 N N . ALA A 1 204 ? 14.185 -7.032 -7.845 1.00 60.69 204 ALA A N 1
ATOM 1668 C CA . ALA A 1 204 ? 14.002 -8.232 -8.647 1.00 60.69 204 ALA A CA 1
ATOM 1669 C C . ALA A 1 204 ? 12.534 -8.333 -9.077 1.00 60.69 204 ALA A C 1
ATOM 1671 O O . ALA A 1 204 ? 11.678 -8.866 -8.364 1.00 60.69 204 ALA A O 1
ATOM 1672 N N . THR A 1 205 ? 12.232 -7.776 -10.247 1.00 61.81 205 THR A N 1
ATOM 1673 C CA . THR A 1 205 ? 10.875 -7.705 -10.788 1.00 61.81 205 THR A CA 1
ATOM 1674 C C . THR A 1 205 ? 10.794 -8.426 -12.125 1.00 61.81 205 THR A C 1
ATOM 1676 O O . THR A 1 205 ? 11.715 -8.388 -12.941 1.00 61.81 205 THR A O 1
ATOM 1679 N N . THR A 1 206 ? 9.643 -9.043 -12.392 1.00 61.03 206 THR A N 1
ATOM 1680 C CA . THR A 1 206 ? 9.288 -9.548 -13.727 1.00 61.03 206 THR A CA 1
ATOM 1681 C C . THR A 1 206 ? 9.111 -8.420 -14.743 1.00 61.03 206 THR A C 1
ATOM 1683 O O . THR A 1 206 ? 8.949 -8.710 -15.922 1.00 61.03 206 THR A O 1
ATOM 1686 N N . ASN A 1 207 ? 9.216 -7.149 -14.329 1.00 66.81 207 ASN A N 1
ATOM 1687 C CA . ASN A 1 207 ? 9.081 -5.969 -15.180 1.00 66.81 207 ASN A CA 1
ATOM 1688 C C . ASN A 1 207 ? 10.031 -6.026 -16.384 1.00 66.81 207 ASN A C 1
ATOM 1690 O O . ASN A 1 207 ? 9.642 -5.667 -17.481 1.00 66.81 207 ASN A O 1
ATOM 1694 N N . TYR A 1 208 ? 11.244 -6.569 -16.252 1.00 67.69 208 TYR A N 1
ATOM 1695 C CA . TYR A 1 208 ? 12.128 -6.722 -17.416 1.00 67.69 208 TYR A CA 1
ATOM 1696 C C . TYR A 1 208 ? 11.512 -7.632 -18.494 1.00 67.69 208 TYR A C 1
ATOM 1698 O O . TYR A 1 208 ? 11.526 -7.304 -19.682 1.00 67.69 208 TYR A O 1
ATOM 1706 N N . ALA A 1 209 ? 10.892 -8.735 -18.065 1.00 71.44 209 ALA A N 1
ATOM 1707 C CA . ALA A 1 209 ? 10.148 -9.633 -18.938 1.00 71.44 209 ALA A CA 1
ATOM 1708 C C . ALA A 1 209 ? 8.841 -8.989 -19.430 1.00 71.44 209 ALA A C 1
ATOM 1710 O O . ALA A 1 209 ? 8.550 -9.063 -20.617 1.00 71.44 209 ALA A O 1
ATOM 1711 N N . GLU A 1 210 ? 8.079 -8.305 -18.576 1.00 72.69 210 GLU A N 1
ATOM 1712 C CA . GLU A 1 210 ? 6.824 -7.626 -18.946 1.00 72.69 210 GLU A CA 1
ATOM 1713 C C . GLU A 1 210 ? 7.063 -6.471 -19.928 1.00 72.69 210 GLU A C 1
ATOM 1715 O O . GLU A 1 210 ? 6.342 -6.330 -20.914 1.00 72.69 210 GLU A O 1
ATOM 1720 N N . ARG A 1 211 ? 8.126 -5.690 -19.730 1.00 72.12 211 ARG A N 1
ATOM 1721 C CA . ARG A 1 211 ? 8.557 -4.589 -20.598 1.00 72.12 211 ARG A CA 1
ATOM 1722 C C . ARG A 1 211 ? 9.075 -5.110 -21.934 1.00 72.12 211 ARG A C 1
ATOM 1724 O O . ARG A 1 211 ? 8.724 -4.554 -22.976 1.00 72.12 211 ARG A O 1
ATOM 1731 N N . TYR A 1 212 ? 9.835 -6.207 -21.930 1.00 82.38 212 TYR A N 1
ATOM 1732 C CA . TYR A 1 212 ? 10.184 -6.922 -23.160 1.00 82.38 212 TYR A CA 1
ATOM 1733 C C . TYR A 1 212 ? 8.927 -7.424 -23.885 1.00 82.38 212 TYR A C 1
ATOM 1735 O O . TYR A 1 212 ? 8.749 -7.154 -25.072 1.00 82.38 212 TYR A O 1
ATOM 1743 N N . MET A 1 213 ? 8.002 -8.073 -23.174 1.00 80.62 213 MET A N 1
ATOM 1744 C CA . MET A 1 213 ? 6.758 -8.598 -23.745 1.00 80.62 213 MET A CA 1
ATOM 1745 C C . MET A 1 213 ? 5.811 -7.493 -24.238 1.00 80.62 213 MET A C 1
ATOM 1747 O O . MET A 1 213 ? 5.110 -7.689 -25.233 1.00 80.62 213 MET A O 1
ATOM 1751 N N . SER A 1 214 ? 5.833 -6.307 -23.627 1.00 80.00 214 SER A N 1
ATOM 1752 C CA . SER A 1 214 ? 5.135 -5.108 -24.108 1.00 80.00 214 SER A CA 1
ATOM 1753 C C . SER A 1 214 ? 5.705 -4.627 -25.447 1.00 80.00 214 SER A C 1
ATOM 1755 O O . SER A 1 214 ? 4.951 -4.343 -26.381 1.00 80.00 214 SER A O 1
ATOM 1757 N N . LEU A 1 215 ? 7.034 -4.632 -25.615 1.00 80.06 215 LEU A N 1
ATOM 1758 C CA . LEU A 1 215 ? 7.659 -4.356 -26.914 1.00 80.06 215 LEU A CA 1
ATOM 1759 C C . LEU A 1 215 ? 7.329 -5.439 -27.944 1.00 80.06 215 LEU A C 1
ATOM 1761 O O . LEU A 1 215 ? 6.914 -5.100 -29.050 1.00 80.06 215 LEU A O 1
ATOM 1765 N N . VAL A 1 216 ? 7.428 -6.725 -27.591 1.00 81.69 216 VAL A N 1
ATOM 1766 C CA . VAL A 1 216 ? 7.007 -7.833 -28.472 1.00 81.69 216 VAL A CA 1
ATOM 1767 C C . VAL A 1 216 ? 5.556 -7.640 -28.920 1.00 81.69 216 VAL A C 1
ATOM 1769 O O . VAL A 1 216 ? 5.250 -7.820 -30.100 1.00 81.69 216 VAL A O 1
ATOM 1772 N N . SER A 1 217 ? 4.680 -7.194 -28.017 1.00 79.88 217 SER A N 1
ATOM 1773 C CA . SER A 1 217 ? 3.279 -6.887 -28.318 1.00 79.88 217 SER A CA 1
ATOM 1774 C C . SER A 1 217 ? 3.133 -5.693 -29.265 1.00 79.88 217 SER A C 1
ATOM 1776 O O . SER A 1 217 ? 2.345 -5.780 -30.200 1.00 79.88 217 SER A O 1
ATOM 1778 N N . LYS A 1 218 ? 3.935 -4.626 -29.128 1.00 77.88 218 LYS A N 1
ATOM 1779 C CA . LYS A 1 218 ? 3.971 -3.502 -30.093 1.00 77.88 218 LYS A CA 1
ATOM 1780 C C . LYS A 1 218 ? 4.427 -3.946 -31.485 1.00 77.88 218 LYS A C 1
ATOM 1782 O O . LYS A 1 218 ? 3.777 -3.627 -32.480 1.00 77.88 218 LYS A O 1
ATOM 1787 N N . PHE A 1 219 ? 5.498 -4.738 -31.563 1.00 74.75 219 PHE A N 1
ATOM 1788 C CA . PHE A 1 219 ? 5.970 -5.324 -32.823 1.00 74.75 219 PHE A CA 1
ATOM 1789 C C . PHE A 1 219 ? 4.956 -6.315 -33.422 1.00 74.75 219 PHE A C 1
ATOM 1791 O O . PHE A 1 219 ? 4.927 -6.511 -34.639 1.00 74.75 219 PHE A O 1
ATOM 1798 N N . SER A 1 220 ? 4.109 -6.927 -32.591 1.00 73.00 220 SER A N 1
ATOM 1799 C CA . SER A 1 220 ? 3.065 -7.863 -33.018 1.00 73.00 220 SER A CA 1
ATOM 1800 C C . SER A 1 220 ? 1.764 -7.171 -33.442 1.00 73.00 220 SER A C 1
ATOM 1802 O O . SER A 1 220 ? 1.181 -7.578 -34.444 1.00 73.00 220 SER A O 1
ATOM 1804 N N . GLY A 1 221 ? 1.339 -6.122 -32.731 1.00 62.16 221 GLY A N 1
ATOM 1805 C CA . GLY A 1 221 ? 0.035 -5.458 -32.861 1.00 62.16 221 GLY A CA 1
ATOM 1806 C C . GLY A 1 221 ? -0.057 -4.354 -33.921 1.00 62.16 221 GLY A C 1
ATOM 1807 O O . GLY A 1 221 ? -1.154 -3.895 -34.218 1.00 62.16 221 GLY A O 1
ATOM 1808 N N . GLY A 1 222 ? 1.061 -3.942 -34.530 1.00 55.62 222 GLY A N 1
ATOM 1809 C CA . GLY A 1 222 ? 1.072 -2.896 -35.566 1.00 55.62 222 GLY A CA 1
ATOM 1810 C C . GLY A 1 222 ? 0.623 -3.340 -36.967 1.00 55.62 222 GLY A C 1
ATOM 1811 O O . GLY A 1 222 ? 0.335 -2.496 -37.811 1.00 55.62 222 GLY A O 1
ATOM 1812 N N . LYS A 1 223 ? 0.537 -4.647 -37.249 1.00 54.41 223 LYS A N 1
ATOM 1813 C CA . LYS A 1 223 ? 0.044 -5.167 -38.537 1.00 54.41 223 LYS A CA 1
ATOM 1814 C C . LYS A 1 223 ? -1.253 -5.931 -38.305 1.00 54.41 223 LYS A C 1
ATOM 1816 O O . LYS A 1 223 ? -1.226 -7.089 -37.906 1.00 54.41 223 LYS A O 1
ATOM 1821 N N . ARG A 1 224 ? -2.382 -5.277 -38.600 1.00 51.12 224 ARG A N 1
ATOM 1822 C CA . ARG A 1 224 ? -3.746 -5.836 -38.515 1.00 51.12 224 ARG A CA 1
ATOM 1823 C C . ARG A 1 224 ? -3.986 -7.056 -39.422 1.00 51.12 224 ARG A C 1
ATOM 1825 O O . ARG A 1 224 ? -5.038 -7.670 -39.336 1.00 51.12 224 ARG A O 1
ATOM 1832 N N . ILE A 1 225 ? -3.015 -7.440 -40.252 1.00 52.44 225 ILE A N 1
ATOM 1833 C CA . ILE A 1 225 ? -3.063 -8.638 -41.091 1.00 52.44 225 ILE A CA 1
ATOM 1834 C C . ILE A 1 225 ? -1.791 -9.444 -40.835 1.00 52.44 225 ILE A C 1
ATOM 1836 O O . ILE A 1 225 ? -0.683 -9.066 -41.232 1.00 52.44 225 ILE A O 1
ATOM 1840 N N . ASN A 1 226 ? -1.947 -10.562 -40.131 1.00 51.69 226 ASN A N 1
ATOM 1841 C CA . ASN A 1 226 ? -0.868 -11.500 -39.881 1.00 51.69 226 ASN A CA 1
ATOM 1842 C C . ASN A 1 226 ? -0.716 -12.391 -41.123 1.00 51.69 226 ASN A C 1
ATOM 1844 O O . ASN A 1 226 ? -1.306 -13.463 -41.203 1.00 51.69 226 ASN A O 1
ATOM 1848 N N . PHE A 1 227 ? 0.068 -11.956 -42.113 1.00 54.97 227 PHE A N 1
ATOM 1849 C CA . PHE A 1 227 ? 0.551 -12.879 -43.142 1.00 54.97 227 PHE A CA 1
ATOM 1850 C C . PHE A 1 227 ? 1.540 -13.831 -42.464 1.00 54.97 227 PHE A C 1
ATOM 1852 O O . PHE A 1 227 ? 2.722 -13.514 -42.299 1.00 54.97 227 PHE A O 1
ATOM 1859 N N . CYS A 1 228 ? 1.035 -14.968 -41.984 1.00 53.91 228 CYS A N 1
ATOM 1860 C CA . CYS A 1 228 ? 1.791 -16.006 -41.292 1.00 53.91 228 CYS A CA 1
ATOM 1861 C C . CYS A 1 228 ? 2.814 -16.670 -42.229 1.00 53.91 228 CYS A C 1
ATOM 1863 O O . CYS A 1 228 ? 2.656 -17.813 -42.639 1.00 53.91 228 CYS A O 1
ATOM 1865 N N . LYS A 1 229 ? 3.900 -15.965 -42.560 1.00 61.19 229 LYS A N 1
ATOM 1866 C CA . LYS A 1 229 ? 5.114 -16.576 -43.113 1.00 61.19 229 LYS A CA 1
ATOM 1867 C C . LYS A 1 229 ? 5.945 -17.150 -41.959 1.00 61.19 229 LYS A C 1
ATOM 1869 O O . LYS A 1 229 ? 6.071 -16.518 -40.901 1.00 61.19 229 LYS A O 1
ATOM 1874 N N . ARG A 1 230 ? 6.507 -18.349 -42.149 1.00 68.50 230 ARG A N 1
ATOM 1875 C CA . ARG A 1 230 ? 7.348 -19.049 -41.159 1.00 68.50 230 ARG A CA 1
ATOM 1876 C C . ARG A 1 230 ? 8.450 -18.109 -40.639 1.00 68.50 230 ARG A C 1
ATOM 1878 O O . ARG A 1 230 ? 9.114 -17.431 -41.416 1.00 68.50 230 ARG A O 1
ATOM 1885 N N . GLY A 1 231 ? 8.612 -18.030 -39.316 1.00 68.19 231 GLY A N 1
ATOM 1886 C CA . GLY A 1 231 ? 9.629 -17.188 -38.667 1.00 68.19 231 GLY A CA 1
ATOM 1887 C C . GLY A 1 231 ? 9.257 -15.711 -38.447 1.00 68.19 231 GLY A C 1
ATOM 1888 O O . GLY A 1 231 ? 10.073 -14.963 -37.906 1.00 68.19 231 GLY A O 1
ATOM 1889 N N . SER A 1 232 ? 8.043 -15.264 -38.804 1.00 73.81 232 SER A N 1
ATOM 1890 C CA . SER A 1 232 ? 7.648 -13.853 -38.620 1.00 73.81 232 SER A CA 1
ATOM 1891 C C . SER A 1 232 ? 7.537 -13.424 -37.149 1.00 73.81 232 SER A C 1
ATOM 1893 O O . SER A 1 232 ? 7.794 -12.264 -36.832 1.00 73.81 232 SER A O 1
ATOM 1895 N N . TYR A 1 233 ? 7.168 -14.337 -36.245 1.00 81.44 233 TYR A N 1
ATOM 1896 C CA . TYR A 1 233 ? 7.127 -14.062 -34.806 1.00 81.44 233 TYR A CA 1
ATOM 1897 C C . TYR A 1 233 ? 8.541 -13.948 -34.225 1.00 81.44 233 TYR A C 1
ATOM 1899 O O . TYR A 1 233 ? 8.860 -12.954 -33.583 1.00 81.44 233 TYR A O 1
ATOM 1907 N N . LEU A 1 234 ? 9.432 -14.888 -34.567 1.00 83.19 234 LEU A N 1
ATOM 1908 C CA . LEU A 1 234 ? 10.830 -14.873 -34.125 1.00 83.19 234 LEU A CA 1
ATOM 1909 C C . LEU A 1 234 ? 11.539 -13.562 -34.504 1.00 83.19 234 LEU A C 1
ATOM 1911 O O . LEU A 1 234 ? 12.177 -12.939 -33.662 1.00 83.19 234 LEU A O 1
ATOM 1915 N N . ARG A 1 235 ? 11.365 -13.081 -35.743 1.00 80.88 235 ARG A N 1
ATOM 1916 C CA . ARG A 1 235 ? 11.936 -11.793 -36.186 1.00 80.88 235 ARG A CA 1
ATOM 1917 C C . ARG A 1 235 ? 11.381 -10.591 -35.410 1.00 80.88 235 ARG A C 1
ATOM 1919 O O . ARG A 1 235 ? 12.118 -9.640 -35.168 1.00 80.88 235 ARG A O 1
ATOM 1926 N N . ARG A 1 236 ? 10.108 -10.633 -34.996 1.00 83.12 236 ARG A N 1
ATOM 1927 C CA . ARG A 1 236 ? 9.482 -9.596 -34.155 1.00 83.12 236 ARG A CA 1
ATOM 1928 C C . ARG A 1 236 ? 10.019 -9.622 -32.724 1.00 83.12 236 ARG A C 1
ATOM 1930 O O . ARG A 1 236 ? 10.305 -8.562 -32.182 1.00 83.12 236 ARG A O 1
ATOM 1937 N N . CYS A 1 237 ? 10.242 -10.806 -32.156 1.00 85.50 237 CYS A N 1
ATOM 1938 C CA . CYS A 1 237 ? 10.911 -10.965 -30.862 1.00 85.50 237 CYS A CA 1
ATOM 1939 C C . CYS A 1 237 ? 12.362 -10.460 -30.889 1.00 85.50 237 CYS A C 1
ATOM 1941 O O . CYS A 1 237 ? 12.794 -9.793 -29.949 1.00 85.50 237 CYS A O 1
ATOM 1943 N N . ILE A 1 238 ? 13.094 -10.720 -31.980 1.00 84.44 238 ILE A N 1
ATOM 1944 C CA . ILE A 1 238 ? 14.456 -10.198 -32.184 1.00 84.44 238 ILE A CA 1
ATOM 1945 C C . ILE A 1 238 ? 14.434 -8.667 -32.300 1.00 84.44 238 ILE A C 1
ATOM 1947 O O . ILE A 1 238 ? 15.203 -7.995 -31.619 1.00 84.44 238 ILE A O 1
ATOM 1951 N N . GLY A 1 239 ? 13.527 -8.101 -33.103 1.00 83.62 239 GLY A N 1
ATOM 1952 C CA . GLY A 1 239 ? 13.365 -6.646 -33.227 1.00 83.62 239 GLY A CA 1
ATOM 1953 C C . GLY A 1 239 ? 12.996 -5.970 -31.903 1.00 83.62 239 GLY A C 1
ATOM 1954 O O . GLY A 1 239 ? 13.572 -4.941 -31.554 1.0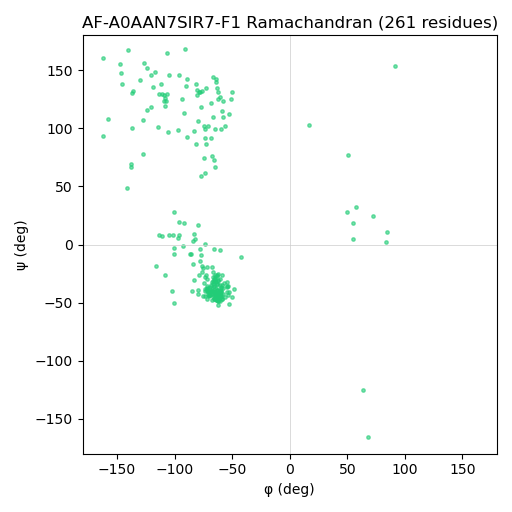0 83.62 239 GLY A O 1
ATOM 1955 N N . ALA A 1 240 ? 12.108 -6.589 -31.122 1.00 85.62 240 ALA A N 1
ATOM 1956 C CA . ALA A 1 240 ? 11.782 -6.139 -29.773 1.00 85.62 240 ALA A CA 1
ATOM 1957 C C . ALA A 1 240 ? 13.007 -6.173 -28.848 1.00 85.62 240 ALA A C 1
ATOM 1959 O O . ALA A 1 240 ? 13.224 -5.213 -28.117 1.00 85.62 240 ALA A O 1
ATOM 1960 N N . GLY A 1 241 ? 13.838 -7.219 -28.922 1.00 86.38 241 GLY A N 1
ATOM 1961 C CA . GLY A 1 241 ? 15.078 -7.323 -28.143 1.00 86.38 241 GLY A CA 1
ATOM 1962 C C . GLY A 1 241 ? 16.104 -6.250 -28.509 1.00 86.38 241 GLY A C 1
ATOM 1963 O O . GLY A 1 241 ? 16.650 -5.587 -27.631 1.00 86.38 241 GLY A O 1
ATOM 1964 N N . LEU A 1 242 ? 16.306 -6.003 -29.807 1.00 85.44 242 LEU A N 1
ATOM 1965 C CA . LEU A 1 242 ? 17.191 -4.937 -30.290 1.00 85.44 242 LEU A CA 1
ATOM 1966 C C . LEU A 1 242 ? 16.702 -3.550 -29.859 1.00 85.44 242 LEU A C 1
ATOM 1968 O O . LEU A 1 242 ? 17.502 -2.733 -29.412 1.00 85.44 242 LEU A O 1
ATOM 1972 N N . SER A 1 243 ? 15.394 -3.296 -29.949 1.00 82.88 243 SER A N 1
ATOM 1973 C CA . SER A 1 243 ? 14.789 -2.045 -29.480 1.00 82.88 243 SER A CA 1
ATOM 1974 C C . SER A 1 243 ? 14.869 -1.883 -27.966 1.00 82.88 243 SER A C 1
ATOM 1976 O O . SER A 1 243 ? 14.964 -0.759 -27.480 1.00 82.88 243 SER A O 1
ATOM 1978 N N . PHE A 1 244 ? 14.783 -2.984 -27.225 1.00 84.31 244 PHE A N 1
ATOM 1979 C CA . PHE A 1 244 ? 14.843 -2.980 -25.773 1.00 84.31 244 PHE A CA 1
ATOM 1980 C C . PHE A 1 244 ? 16.258 -2.658 -25.272 1.00 84.31 244 PHE A C 1
ATOM 1982 O O . PHE A 1 244 ? 16.402 -1.867 -24.344 1.00 84.31 244 PHE A O 1
ATOM 1989 N N . ASN A 1 245 ? 17.286 -3.214 -25.922 1.00 83.31 245 ASN A N 1
ATOM 1990 C CA . ASN A 1 245 ? 18.687 -3.001 -25.551 1.00 83.31 245 ASN A CA 1
ATOM 1991 C C . ASN A 1 245 ? 19.244 -1.659 -26.053 1.00 83.31 245 ASN A C 1
ATOM 1993 O O . ASN A 1 245 ? 19.987 -1.002 -25.334 1.00 83.31 245 ASN A O 1
ATOM 1997 N N . ASN A 1 246 ? 18.877 -1.242 -27.272 1.00 81.62 246 ASN A N 1
ATOM 1998 C CA . ASN A 1 246 ? 19.513 -0.109 -27.961 1.00 81.62 246 ASN A CA 1
ATOM 1999 C C . ASN A 1 246 ? 18.602 1.126 -28.105 1.00 81.62 246 ASN A C 1
ATOM 2001 O O . ASN A 1 246 ? 18.950 2.071 -28.813 1.00 81.62 246 ASN A O 1
ATOM 2005 N N . GLY A 1 247 ? 17.419 1.126 -27.483 1.00 77.12 247 GLY A N 1
ATOM 2006 C CA . GLY A 1 247 ? 16.475 2.247 -27.540 1.00 77.12 247 GLY A CA 1
ATOM 2007 C C . GLY A 1 247 ? 15.847 2.465 -28.924 1.00 77.12 247 GLY A C 1
ATOM 2008 O O . GLY A 1 247 ? 15.899 1.605 -29.799 1.00 77.12 247 GLY A O 1
ATOM 2009 N N . SER A 1 248 ? 15.215 3.622 -29.146 1.00 75.19 248 SER A N 1
ATOM 2010 C CA . SER A 1 248 ? 14.436 3.918 -30.367 1.00 75.19 248 SER A CA 1
ATOM 2011 C C . SER A 1 248 ? 15.281 4.020 -31.645 1.00 75.19 248 SER A C 1
ATOM 2013 O O . SER A 1 248 ? 14.775 3.778 -32.743 1.00 75.19 248 SER A O 1
ATOM 2015 N N . SER A 1 249 ? 16.577 4.312 -31.523 1.00 78.81 249 SER A N 1
ATOM 2016 C CA . SER A 1 249 ? 17.532 4.400 -32.632 1.00 78.81 249 SER A CA 1
ATOM 2017 C C . SER A 1 249 ? 18.122 3.053 -33.058 1.00 78.81 249 SER A C 1
ATOM 2019 O O . SER A 1 249 ? 18.945 3.034 -33.973 1.00 78.81 249 SER A O 1
ATOM 2021 N N . TRP A 1 250 ? 17.705 1.927 -32.460 1.00 80.81 250 TRP A N 1
ATOM 2022 C CA . TRP A 1 250 ? 18.263 0.589 -32.722 1.00 80.81 250 TRP A CA 1
ATOM 2023 C C . TRP A 1 250 ? 18.389 0.247 -34.218 1.00 80.81 250 TRP A C 1
ATOM 2025 O O . TRP A 1 250 ? 19.387 -0.324 -34.654 1.00 80.81 250 TRP A O 1
ATOM 2035 N N . HIS A 1 251 ? 17.412 0.661 -35.028 1.00 77.88 251 HIS A N 1
ATOM 2036 C CA . HIS A 1 251 ? 17.388 0.445 -36.474 1.00 77.88 251 HIS A CA 1
ATOM 2037 C C . HIS A 1 251 ? 18.544 1.155 -37.200 1.00 77.88 251 HIS A C 1
ATOM 2039 O O . HIS A 1 251 ? 19.098 0.604 -38.149 1.00 77.88 251 HIS A O 1
ATOM 2045 N N . LYS A 1 252 ? 18.974 2.335 -36.729 1.00 76.12 252 LYS A N 1
ATOM 2046 C CA . LYS A 1 252 ? 20.105 3.086 -37.302 1.00 76.12 252 LYS A CA 1
ATOM 2047 C C . LYS A 1 252 ? 21.425 2.334 -37.119 1.00 76.12 252 LYS A C 1
ATOM 2049 O O . LYS A 1 252 ? 22.263 2.338 -38.018 1.00 76.12 252 LYS A O 1
ATOM 2054 N N . HIS A 1 253 ? 21.593 1.656 -35.983 1.00 66.44 253 HIS A N 1
ATOM 2055 C CA . HIS A 1 253 ? 22.797 0.879 -35.673 1.00 66.44 253 HIS A CA 1
ATOM 2056 C C . HIS A 1 253 ? 22.889 -0.407 -36.505 1.00 66.44 253 HIS A C 1
ATOM 2058 O O . HIS A 1 253 ? 23.970 -0.744 -36.982 1.00 66.44 253 HIS A O 1
ATOM 2064 N N . VAL A 1 254 ? 21.753 -1.070 -36.754 1.00 67.75 254 VAL A N 1
ATOM 2065 C CA . VAL A 1 254 ? 21.671 -2.281 -37.596 1.00 67.75 254 VAL A CA 1
ATOM 2066 C C . VAL A 1 254 ? 21.869 -1.962 -39.084 1.00 67.75 254 VAL A C 1
ATOM 2068 O O . VAL A 1 254 ? 22.481 -2.737 -39.817 1.00 67.75 254 VAL A O 1
ATOM 2071 N N . VAL A 1 255 ? 21.374 -0.811 -39.553 1.00 63.97 255 VAL A N 1
ATOM 2072 C CA . VAL A 1 255 ? 21.562 -0.375 -40.949 1.00 63.97 255 VAL A CA 1
ATOM 2073 C C . VAL A 1 255 ? 23.021 0.003 -41.225 1.00 63.97 255 VAL A C 1
ATOM 2075 O O . VAL A 1 255 ? 23.535 -0.318 -42.294 1.00 63.97 255 VAL A O 1
ATOM 2078 N N . LYS A 1 256 ? 23.721 0.613 -40.257 1.00 57.28 256 LYS A N 1
ATOM 2079 C CA . LYS A 1 256 ? 25.156 0.925 -40.384 1.00 57.28 256 LYS A CA 1
ATOM 2080 C C . LYS A 1 256 ? 26.034 -0.327 -40.496 1.00 57.28 256 LYS A C 1
ATOM 2082 O O . LYS A 1 256 ? 26.977 -0.322 -41.276 1.00 57.28 256 LYS A O 1
ATOM 2087 N N . THR A 1 257 ? 25.706 -1.404 -39.783 1.00 53.78 257 THR A N 1
ATOM 2088 C CA . THR A 1 257 ? 26.475 -2.665 -39.817 1.00 53.78 257 THR A CA 1
ATOM 2089 C C . THR A 1 257 ? 26.283 -3.454 -41.114 1.00 53.78 257 THR A C 1
ATOM 2091 O O . THR A 1 257 ? 27.183 -4.173 -41.531 1.00 53.78 257 THR A O 1
ATOM 2094 N N . LYS A 1 258 ? 25.148 -3.293 -41.809 1.00 48.19 258 LYS A N 1
ATOM 2095 C CA . LYS A 1 258 ? 24.896 -3.970 -43.094 1.00 48.19 258 LYS A CA 1
ATOM 2096 C C . LYS A 1 258 ? 25.612 -3.365 -44.304 1.00 48.19 258 LYS A C 1
ATOM 2098 O O . LYS A 1 258 ? 25.598 -3.990 -45.358 1.00 48.19 258 LYS A O 1
ATOM 2103 N N . LYS A 1 259 ? 26.256 -2.200 -44.178 1.00 41.38 259 LYS A N 1
ATOM 2104 C CA . LYS A 1 259 ? 27.038 -1.606 -45.279 1.00 41.38 259 LYS A CA 1
ATOM 2105 C C . LYS A 1 259 ? 28.382 -2.305 -45.552 1.00 41.38 259 LYS A C 1
ATOM 2107 O O . LYS A 1 259 ? 29.075 -1.881 -46.463 1.00 41.38 259 LYS A O 1
ATOM 2112 N N . VAL A 1 260 ? 28.743 -3.359 -44.812 1.00 46.47 260 VAL A N 1
ATOM 2113 C CA . VAL A 1 260 ? 30.061 -4.018 -44.934 1.00 46.47 260 VAL A CA 1
ATOM 2114 C C . VAL A 1 260 ? 30.041 -5.320 -45.760 1.00 46.47 260 VAL A C 1
ATOM 2116 O O . VAL A 1 260 ? 31.102 -5.809 -46.108 1.00 46.47 260 VAL A O 1
ATOM 2119 N N . HIS A 1 261 ? 28.885 -5.862 -46.173 1.00 41.44 261 HIS A N 1
ATOM 2120 C CA . HIS A 1 261 ? 28.849 -7.110 -46.970 1.00 41.44 261 HIS A CA 1
ATOM 2121 C C . HIS A 1 261 ? 27.785 -7.138 -48.076 1.00 41.44 261 HIS A C 1
ATOM 2123 O O . HIS A 1 261 ? 27.026 -8.097 -48.201 1.00 41.44 261 HIS A O 1
ATOM 2129 N N . LEU A 1 262 ? 27.726 -6.080 -48.882 1.00 32.44 262 LEU A N 1
ATOM 2130 C CA . LEU A 1 262 ? 27.085 -6.115 -50.200 1.00 32.44 262 LEU A CA 1
ATOM 2131 C C . LEU A 1 262 ? 27.955 -5.344 -51.203 1.00 32.44 262 LEU A C 1
ATOM 2133 O O . LEU A 1 262 ? 27.575 -4.266 -51.654 1.00 32.44 262 LEU A O 1
ATOM 2137 N N . LEU A 1 263 ? 29.135 -5.903 -51.474 1.00 32.16 263 LEU A N 1
ATOM 2138 C CA . LEU A 1 263 ? 29.888 -5.821 -52.726 1.00 32.16 263 LEU A CA 1
ATOM 2139 C C . LEU A 1 263 ? 30.501 -7.203 -52.955 1.00 32.16 263 LEU A C 1
ATOM 2141 O O . LEU A 1 263 ? 31.006 -7.764 -51.954 1.00 32.16 263 LEU A O 1
#

pLDDT: mean 71.94, std 17.2, range [27.25, 92.19]

Mean predicted aligned error: 18.77 Å

Solvent-accessible surface area (backbone atoms only — not comparable to full-atom values): 15940 Å² total; per-residue (Å²): 137,88,84,88,82,90,80,85,81,79,82,75,79,80,77,70,92,72,75,88,71,76,81,87,80,71,94,64,84,87,68,91,76,71,55,45,58,73,57,26,50,60,53,45,49,58,55,54,49,44,35,73,75,32,89,80,34,45,70,39,81,74,52,71,51,78,58,82,63,39,38,36,40,36,31,36,25,80,66,77,66,50,72,50,79,42,45,27,40,74,88,74,63,98,78,33,67,58,57,55,51,51,50,54,28,54,78,72,74,48,53,75,71,55,51,56,52,47,56,57,44,52,58,42,51,56,48,29,77,73,36,89,52,76,69,39,35,56,49,49,30,50,53,57,66,41,42,62,40,52,71,32,40,42,41,88,86,54,55,74,91,79,38,85,63,62,86,52,96,55,76,59,44,56,64,60,33,50,75,72,55,49,43,58,54,55,45,57,64,46,48,64,51,44,78,41,29,59,41,51,53,67,62,69,56,67,55,66,57,51,55,48,50,50,39,29,44,53,62,57,67,74,51,96,67,80,80,84,52,92,62,57,64,60,54,30,47,49,51,25,49,45,36,66,76,53,39,95,57,30,64,60,60,57,56,60,64,58,74,78,78,83,126

Nearest PDB structures (foldseek):
  3p1x-assembly3_A  TM=5.158E-01  e=1.921E+00  Homo sapiens
  8dg5-assembly1_K  TM=2.183E-01  e=3.297E-01  Drosophila melanogaster
  2l3c-assembly1_A  TM=3.147E-01  e=2.701E+00  Rattus norvegicus
  2l3j-assembly1_A  TM=3.196E-01  e=3.589E+00  Rattus norvegicus
  8dfv-assembly1_K  TM=2.249E-01  e=2.033E+00  Drosophila melanogaster

Secondary structure (DSSP, 8-state):
------------------------------S-----HHHHHHHHHHHHHHHHHSTT--EEEEEEEEETTEEEEEEEETTT--EEEEESS--SSTT-HHHHHHHHHHHHT--HHHHHHHHHHHHHHHHHHT--SHHHHHHHHHHHHHHHHHHTT--TT--TTT-GGGGS-----HHHHHHTTHHHHHHHHHHHHHTTHHHHHTT--THHHHHHHHHHHHHHHT-SS----TTHHHHHHHHHHHHHHH-TTHHHHHHHHGGGS--

Organism: NCBI:txid1421715

Foldseek 3Di:
DDDDDDDDPDDPPPPDPDDPPPPPDDPDPPDDADFPLVQQVVLVVVQVVQCVPDDNWDKDWDDWDDDDRKIWTWIATPPPRDIDIGMRDDPDDPVDVVNVLVVVCVVVVHDPVVSVVVVVVVVLVVLQVQDDDPVSLVVVLVVLVCVVQLSQLNCVPPDPVPRPCNPPPDDRCCVVCVVVVNVVVVVVVSVVVSVCSVCSNVVPDCVLVVQLVVQLCVLVVPDPDCPPDPCSSVVSSVVSVQCSVPPPCSVVVVVVVVVPPDD

Sequence (263 aa):
MPGRTHSRVKNRGKASRSKRIRDKRERSLRMYRIVNFEYFTSEFSKVVLHDIHCTMGKMIYKKENKIGIVSSFFYHCQTCDKTLKKFSHPPETTKNVNKMIVWGANSIGIGYVQTEELLSTAVRSAIINNSKTIKDVEQLREDLRNSPYHVFGDHSKCPLEYCKRKNEDEINYVTLLKQIKMFSEVWSALDYLVCKANRLVTNATTNYAERYMSLVSKFSGGKRINFCKRGSYLRRCIGAGLSFNNGSSWHKHVVKTKKVHLL

InterPro domains:
  IPR049012 Mutator-like transposase domain [PF20700] (33-121)

Radius of gyration: 27.89 Å; Cα contacts (8 Å, |Δi|>4): 203; chains: 1; bounding box: 61×96×76 Å